Protein AF-A0A915SIM4-F1 (afdb_monomer_lite)

Sequence (249 aa):
MILEKITSKLLKDITVRNYNKNSNYIGQDVIVKYLLNIKKLYKDSGELIYKNYLNVYYNKEASELLDIDKDYIINKLNNEKIILIDNSLYNLLSNKGKESLKRQIIFSLKNIREYLFDTNLILLGNINYSFLGKNKVNIYNNREDFNFYKYKGVILDPYGDEVLKDDDIKKYDLFIFGGIVDIDLKWQYATHYLFKDIDFPHKRIEINNSIKNVPDRINILIKIILDSYYLNIPLEKAVVNNMPKKFRY

Radius of gyration: 19.26 Å; chains: 1; bounding box: 45×43×56 Å

pLDDT: mean 92.52, std 8.98, range [48.25, 98.62]

Structure (mmCIF, N/CA/C/O backbone):
data_AF-A0A915SIM4-F1
#
_entry.id   AF-A0A915SIM4-F1
#
loop_
_atom_site.group_PDB
_atom_site.id
_atom_site.type_symbol
_atom_site.label_atom_id
_atom_site.label_alt_id
_atom_site.label_comp_id
_atom_site.label_asym_id
_atom_site.label_entity_id
_atom_site.label_seq_id
_atom_site.pdbx_PDB_ins_code
_atom_site.Cartn_x
_atom_site.Cartn_y
_atom_site.Cartn_z
_atom_site.occupancy
_atom_site.B_iso_or_equiv
_atom_site.auth_seq_id
_atom_site.auth_comp_id
_atom_site.auth_asym_id
_atom_site.auth_atom_id
_atom_site.pdbx_PDB_model_num
ATOM 1 N N . MET A 1 1 ? -9.710 7.456 5.296 1.00 90.25 1 MET A N 1
ATOM 2 C CA . MET A 1 1 ? -8.942 6.487 4.484 1.00 90.25 1 MET A CA 1
ATOM 3 C C . MET A 1 1 ? -9.751 5.221 4.243 1.00 90.25 1 MET A C 1
ATOM 5 O O . MET A 1 1 ? -10.878 5.144 4.734 1.00 90.25 1 MET A O 1
ATOM 9 N N . ILE A 1 2 ? -9.256 4.274 3.434 1.00 95.00 2 ILE A N 1
ATOM 10 C CA . ILE A 1 2 ? -10.098 3.178 2.928 1.00 95.00 2 ILE A CA 1
ATOM 11 C C . ILE A 1 2 ? -10.543 2.221 4.031 1.00 95.00 2 ILE A C 1
ATOM 13 O O . ILE A 1 2 ? -11.713 1.844 4.058 1.00 95.00 2 ILE A O 1
ATOM 17 N N . LEU A 1 3 ? -9.660 1.885 4.982 1.00 96.56 3 LEU A N 1
ATOM 18 C CA . LEU A 1 3 ? -10.001 0.940 6.044 1.00 96.56 3 LEU A CA 1
ATOM 19 C C . LEU A 1 3 ? -11.058 1.537 6.954 1.00 96.56 3 LEU A C 1
ATOM 21 O O . LEU A 1 3 ? -11.992 0.842 7.335 1.00 96.56 3 LEU A O 1
ATOM 25 N N . GLU A 1 4 ? -10.961 2.833 7.248 1.00 95.31 4 GLU A N 1
ATOM 26 C CA . GLU A 1 4 ? -11.987 3.552 8.002 1.00 95.31 4 GLU A CA 1
ATOM 27 C C . GLU A 1 4 ? -13.327 3.518 7.275 1.00 95.31 4 GLU A C 1
ATOM 29 O O . GLU A 1 4 ? -14.343 3.192 7.877 1.00 95.31 4 GLU A O 1
ATOM 34 N N . LYS A 1 5 ? -13.336 3.800 5.966 1.00 95.81 5 LYS A N 1
ATOM 35 C CA . LYS A 1 5 ? -14.557 3.778 5.154 1.00 95.81 5 LYS A CA 1
ATOM 36 C C . LYS A 1 5 ? -15.186 2.383 5.135 1.00 95.81 5 LYS A C 1
ATOM 38 O O . LYS A 1 5 ? -16.396 2.268 5.313 1.00 95.81 5 LYS A O 1
ATOM 43 N N . ILE A 1 6 ? -14.388 1.331 4.953 1.00 96.75 6 ILE A N 1
ATOM 44 C CA . ILE A 1 6 ? -14.850 -0.066 4.961 1.00 96.75 6 ILE A CA 1
ATOM 45 C C . ILE A 1 6 ? -15.389 -0.448 6.343 1.00 96.75 6 ILE A C 1
ATOM 47 O O . ILE A 1 6 ? -16.514 -0.934 6.445 1.00 96.75 6 ILE A O 1
ATOM 51 N N . THR A 1 7 ? -14.621 -0.175 7.399 1.00 96.75 7 THR A N 1
ATOM 52 C CA . THR A 1 7 ? -14.972 -0.511 8.789 1.00 96.75 7 THR A CA 1
ATOM 53 C C . THR A 1 7 ? -16.194 0.272 9.261 1.00 96.75 7 THR A C 1
ATOM 55 O O . THR A 1 7 ? -17.029 -0.277 9.973 1.00 96.75 7 THR A O 1
ATOM 58 N N . SER A 1 8 ? -16.381 1.504 8.770 1.00 96.06 8 SER A N 1
ATOM 59 C CA . SER A 1 8 ? -17.534 2.352 9.100 1.00 96.06 8 SER A CA 1
ATOM 60 C C . SER A 1 8 ? -18.896 1.782 8.679 1.00 96.06 8 SER A C 1
ATOM 62 O O . SER A 1 8 ? -19.936 2.328 9.054 1.00 96.06 8 SER A O 1
ATOM 64 N N . LYS A 1 9 ? -18.891 0.727 7.847 1.00 96.31 9 LYS A N 1
ATOM 65 C CA . LYS A 1 9 ? -20.082 -0.034 7.444 1.00 96.31 9 LYS A CA 1
ATOM 66 C C . LYS A 1 9 ? -20.497 -1.080 8.477 1.00 96.31 9 LYS A C 1
ATOM 68 O O . LYS A 1 9 ? -21.639 -1.514 8.445 1.00 96.31 9 LYS A O 1
ATOM 73 N N . LEU A 1 10 ? -19.575 -1.497 9.343 1.00 95.88 10 LEU A N 1
ATOM 74 C CA . LEU A 1 10 ? -19.834 -2.453 10.418 1.00 95.88 10 LEU A CA 1
ATOM 75 C C . LEU A 1 10 ? -20.177 -1.736 11.729 1.00 95.88 10 LEU A C 1
ATOM 77 O O . LEU A 1 10 ? -21.000 -2.217 12.498 1.00 95.88 10 LEU A O 1
ATOM 81 N N . LEU A 1 11 ? -19.549 -0.586 11.985 1.00 95.38 11 LEU A N 1
ATOM 82 C CA . LEU A 1 11 ? -19.739 0.212 13.198 1.00 95.38 11 LEU A CA 1
ATOM 83 C C . LEU A 1 11 ? -19.282 1.657 12.987 1.00 95.38 11 LEU A C 1
ATOM 85 O O . LEU A 1 11 ? -18.538 1.938 12.054 1.00 95.38 11 LEU A O 1
ATOM 89 N N . LYS A 1 12 ? -19.688 2.577 13.865 1.00 95.62 12 LYS A N 1
ATOM 90 C CA . LYS A 1 12 ? -19.288 3.993 13.788 1.00 95.62 12 LYS A CA 1
ATOM 91 C C . LYS A 1 12 ? -18.234 4.411 14.801 1.00 95.62 12 LYS A C 1
ATOM 93 O O . LYS A 1 12 ? -17.440 5.293 14.486 1.00 95.62 12 LYS A O 1
ATOM 98 N N . ASP A 1 13 ? -18.185 3.738 15.942 1.00 97.06 13 ASP A N 1
ATOM 99 C CA . ASP A 1 13 ? -17.398 4.166 17.091 1.00 97.06 13 ASP A CA 1
ATOM 100 C C . ASP A 1 13 ? -16.465 3.043 17.541 1.00 97.06 13 ASP A C 1
ATOM 102 O O . ASP A 1 13 ? -16.880 1.890 17.664 1.00 97.06 13 ASP A O 1
ATOM 106 N N . ILE A 1 14 ? -15.198 3.385 17.776 1.00 97.75 14 ILE A N 1
ATOM 107 C CA . ILE A 1 14 ? -14.215 2.489 18.389 1.00 97.75 14 ILE A CA 1
ATOM 108 C C . ILE A 1 14 ? -13.489 3.191 19.518 1.00 97.75 14 ILE A C 1
ATOM 110 O O . ILE A 1 14 ? -13.186 4.380 19.427 1.00 97.75 14 ILE A O 1
ATOM 114 N N . THR A 1 15 ? -13.091 2.422 20.521 1.00 98.38 15 THR A N 1
ATOM 115 C CA . THR A 1 15 ? -12.269 2.912 21.624 1.00 98.38 15 THR A CA 1
ATOM 116 C C . THR A 1 15 ? -10.923 2.208 21.646 1.00 98.38 15 THR A C 1
ATOM 118 O O . THR A 1 15 ? -10.810 1.014 21.355 1.00 98.38 15 THR A O 1
ATOM 121 N N . VAL A 1 16 ? -9.868 2.957 21.967 1.00 98.19 16 VAL A N 1
ATOM 122 C CA . VAL A 1 16 ? -8.495 2.459 22.088 1.00 98.19 16 VAL A CA 1
ATOM 123 C C . VAL A 1 16 ? -7.850 2.902 23.396 1.00 98.19 16 VAL A C 1
ATOM 125 O O . VAL A 1 16 ? -8.029 4.026 23.857 1.00 98.19 16 VAL A O 1
ATOM 128 N N . ARG A 1 17 ? -6.996 2.037 23.954 1.00 97.88 17 ARG A N 1
ATOM 129 C CA . ARG A 1 17 ? -6.191 2.349 25.151 1.00 97.88 17 ARG A CA 1
ATOM 130 C C . ARG A 1 17 ? -4.919 3.139 24.866 1.00 97.88 17 ARG A C 1
ATOM 132 O O . ARG A 1 17 ? -4.268 3.619 25.785 1.00 97.88 17 ARG A O 1
ATOM 139 N N . ASN A 1 18 ? -4.496 3.201 23.605 1.00 96.31 18 ASN A N 1
ATOM 140 C CA . ASN A 1 18 ? -3.350 3.987 23.159 1.00 96.31 18 ASN A CA 1
ATOM 141 C C . ASN A 1 18 ? -3.434 4.238 21.647 1.00 96.31 18 ASN A C 1
ATOM 143 O O . ASN A 1 18 ? -4.012 3.452 20.892 1.00 96.31 18 ASN A O 1
ATOM 147 N N . TYR A 1 19 ? -2.800 5.306 21.176 1.00 95.38 19 TYR A N 1
ATOM 148 C CA . TYR A 1 19 ? -2.780 5.694 19.766 1.00 95.38 19 TYR A CA 1
ATOM 149 C C . TYR A 1 19 ? -1.507 6.480 19.447 1.00 95.38 19 TYR A C 1
ATOM 151 O O . TYR A 1 19 ? -0.808 6.947 20.345 1.00 95.38 19 TYR A O 1
ATOM 159 N N . ASN A 1 20 ? -1.170 6.576 18.162 1.00 93.25 20 ASN A N 1
ATOM 160 C CA . ASN A 1 20 ? -0.066 7.417 17.721 1.00 93.25 20 ASN A CA 1
ATOM 161 C C . ASN A 1 20 ? -0.586 8.840 17.486 1.00 93.25 20 ASN A C 1
ATOM 163 O O . ASN A 1 20 ? -1.241 9.082 16.475 1.00 93.25 20 ASN A O 1
ATOM 167 N N . LYS A 1 21 ? -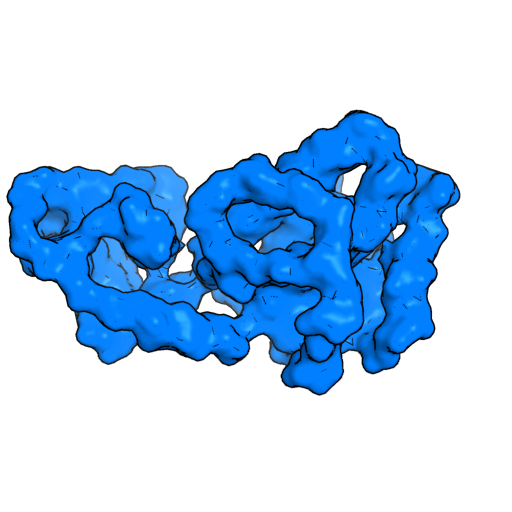0.262 9.769 18.393 1.00 90.25 21 LYS A N 1
ATOM 168 C CA . LYS A 1 21 ? -0.657 11.187 18.292 1.00 90.25 21 LYS A CA 1
ATOM 169 C C . LYS A 1 21 ? -0.122 11.880 17.035 1.00 90.25 21 LYS A C 1
ATOM 171 O O . LYS A 1 21 ? -0.722 12.838 16.573 1.00 90.25 21 LYS A O 1
ATOM 176 N N . ASN A 1 22 ? 0.971 11.370 16.468 1.00 89.25 22 ASN A N 1
ATOM 177 C CA . ASN A 1 22 ? 1.606 11.931 15.276 1.00 89.25 22 ASN A CA 1
ATOM 178 C C . ASN A 1 22 ? 1.066 11.323 13.969 1.00 89.25 22 ASN A C 1
ATOM 180 O O . ASN A 1 22 ? 1.606 11.598 12.900 1.00 89.25 22 ASN A O 1
ATOM 184 N N . SER A 1 23 ? 0.072 10.429 14.032 1.00 88.44 23 SER A N 1
ATOM 185 C CA . SER A 1 23 ? -0.533 9.864 12.826 1.00 88.44 23 SER A CA 1
ATOM 186 C C . SER A 1 23 ? -1.502 10.866 12.209 1.00 88.44 23 SER A C 1
ATOM 188 O O . SER A 1 23 ? -2.466 11.266 12.855 1.00 88.44 23 SER A O 1
ATOM 190 N N . ASN A 1 24 ? -1.308 11.193 10.931 1.00 84.00 24 ASN A N 1
ATOM 191 C CA . ASN A 1 24 ? -2.264 12.003 10.169 1.00 84.00 24 ASN A CA 1
ATOM 192 C C . ASN A 1 24 ? -3.603 11.272 9.945 1.00 84.00 24 ASN A C 1
ATOM 194 O O . ASN A 1 24 ? -4.628 11.904 9.699 1.00 84.00 24 ASN A O 1
ATOM 198 N N . TYR A 1 25 ? -3.605 9.937 10.045 1.00 91.38 25 TYR A N 1
ATOM 199 C CA . TYR A 1 25 ? -4.761 9.078 9.788 1.00 91.38 25 TYR A CA 1
ATOM 200 C C . TYR A 1 25 ? -4.950 8.109 10.962 1.00 91.38 25 TYR A C 1
ATOM 202 O O . 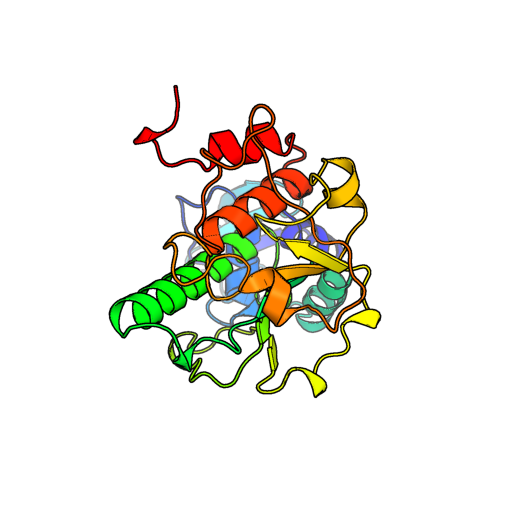TYR A 1 25 ? -4.627 6.923 10.877 1.00 91.38 25 TYR A O 1
ATOM 210 N N . ILE A 1 26 ? -5.415 8.627 12.105 1.00 95.88 26 ILE A N 1
ATOM 211 C CA . ILE A 1 26 ? -5.550 7.849 13.351 1.00 95.88 26 ILE A CA 1
ATOM 212 C C . ILE A 1 26 ? -6.483 6.647 13.157 1.00 95.88 26 ILE A C 1
ATOM 214 O O . ILE A 1 26 ? -6.102 5.537 13.524 1.00 95.88 26 ILE A O 1
ATOM 218 N N . GLY A 1 27 ? -7.660 6.835 12.545 1.00 96.31 27 GLY A N 1
ATOM 219 C CA . GLY A 1 27 ? -8.603 5.739 12.289 1.00 96.31 27 GLY A CA 1
ATOM 220 C C . GLY A 1 27 ? -7.987 4.611 11.454 1.00 96.31 27 GLY A C 1
ATOM 221 O O . GLY A 1 27 ? -8.066 3.443 11.833 1.00 96.31 27 GLY A O 1
ATOM 222 N N . GLN A 1 28 ? -7.292 4.963 10.367 1.00 96.88 28 GLN A N 1
ATOM 223 C CA . GLN A 1 28 ? -6.555 4.017 9.524 1.00 96.88 28 GLN A CA 1
ATOM 224 C C . GLN A 1 28 ? -5.495 3.244 10.325 1.00 96.88 28 GLN A C 1
ATOM 226 O O . GLN A 1 28 ? -5.496 2.015 10.319 1.00 96.88 28 GLN A O 1
ATOM 231 N N . ASP A 1 29 ? -4.611 3.949 11.042 1.00 96.94 29 ASP A N 1
ATOM 232 C CA . ASP A 1 29 ? -3.522 3.351 11.834 1.00 96.94 29 ASP A CA 1
ATOM 233 C C . ASP A 1 29 ? -4.048 2.372 12.891 1.00 96.94 29 ASP A C 1
ATOM 235 O O . ASP A 1 29 ? -3.484 1.293 13.097 1.00 96.94 29 ASP A O 1
ATOM 239 N N . VAL A 1 30 ? -5.148 2.732 13.552 1.00 96.94 30 VAL A N 1
ATOM 240 C CA . VAL A 1 30 ? -5.792 1.887 14.557 1.00 96.94 30 VAL A CA 1
ATOM 241 C C . VAL A 1 30 ? -6.324 0.597 13.931 1.00 96.94 30 VAL A C 1
ATOM 243 O O . VAL A 1 30 ? -6.039 -0.480 14.460 1.00 96.94 30 VAL A O 1
ATOM 246 N N . ILE A 1 31 ? -7.019 0.678 12.791 1.00 97.56 31 ILE A N 1
ATOM 247 C CA . ILE A 1 31 ? -7.555 -0.510 12.108 1.00 97.56 31 ILE A CA 1
ATOM 248 C C . ILE A 1 31 ? -6.421 -1.399 11.587 1.00 97.56 31 ILE A C 1
ATOM 250 O O . ILE A 1 31 ? -6.460 -2.608 11.806 1.00 97.56 31 ILE A O 1
ATOM 254 N N . VAL A 1 32 ? -5.364 -0.832 10.990 1.00 97.25 32 VAL A N 1
ATOM 255 C CA . VAL A 1 32 ? -4.172 -1.601 10.572 1.00 97.25 32 VAL A CA 1
ATOM 256 C C . VAL A 1 32 ? -3.610 -2.400 11.749 1.00 97.25 32 VAL A C 1
ATOM 258 O O . VAL A 1 32 ? -3.377 -3.604 11.640 1.00 97.25 32 VAL A O 1
ATOM 261 N N . LYS A 1 33 ? -3.420 -1.759 12.907 1.00 96.62 33 LYS A N 1
ATOM 262 C CA . LYS A 1 33 ? -2.866 -2.424 14.097 1.00 96.62 33 LYS A CA 1
ATOM 263 C C . LYS A 1 33 ? -3.801 -3.481 14.676 1.00 96.62 33 LYS A C 1
ATOM 265 O O . LYS A 1 33 ? -3.310 -4.479 15.203 1.00 96.62 33 LYS A O 1
ATOM 270 N N . TYR A 1 34 ? -5.113 -3.295 14.565 1.00 97.25 34 TYR A N 1
ATOM 271 C CA . TYR A 1 34 ? -6.093 -4.315 14.933 1.00 97.25 34 TYR A CA 1
ATOM 272 C C . TYR A 1 34 ? -6.037 -5.535 14.000 1.00 97.25 34 TYR A C 1
ATOM 274 O O . TYR A 1 34 ? -5.966 -6.673 14.472 1.00 97.25 34 TYR A O 1
ATOM 282 N N . LEU A 1 35 ? -5.969 -5.321 12.681 1.00 97.06 35 LEU A N 1
ATOM 283 C CA . LEU A 1 35 ? -5.859 -6.395 11.683 1.00 97.06 35 LEU A CA 1
ATOM 284 C C . LEU A 1 35 ? -4.553 -7.199 11.816 1.00 97.06 35 LEU A C 1
ATOM 286 O O . LEU A 1 35 ? -4.531 -8.398 11.522 1.00 97.06 35 LEU A O 1
ATOM 290 N N . LEU A 1 36 ? -3.481 -6.561 12.298 1.00 95.94 36 LEU A N 1
ATOM 291 C CA . LEU A 1 36 ? -2.190 -7.191 12.612 1.00 95.94 36 LEU A CA 1
ATOM 292 C C . LEU A 1 36 ? -2.134 -7.849 13.998 1.00 95.94 36 LEU A C 1
ATOM 294 O O . LEU A 1 36 ? -1.089 -8.375 14.371 1.00 95.94 36 LEU A O 1
ATOM 298 N N . ASN A 1 37 ? -3.219 -7.812 14.779 1.00 95.31 37 ASN A N 1
ATOM 299 C CA . ASN A 1 37 ? -3.251 -8.284 16.170 1.00 95.31 37 ASN A CA 1
ATOM 300 C C . ASN A 1 37 ? -2.240 -7.576 17.095 1.00 95.31 37 ASN A C 1
ATOM 302 O O . ASN A 1 37 ? -1.865 -8.106 18.137 1.00 95.31 37 ASN A O 1
ATOM 306 N N . ILE A 1 38 ? -1.798 -6.372 16.727 1.00 94.94 38 ILE A N 1
ATOM 307 C CA . ILE A 1 38 ? -0.912 -5.530 17.544 1.00 94.94 38 ILE A CA 1
ATOM 308 C C . ILE A 1 38 ? -1.732 -4.772 18.593 1.00 94.94 38 ILE A C 1
ATOM 310 O O . ILE A 1 38 ? -1.236 -4.460 19.675 1.00 94.94 38 ILE A O 1
ATOM 314 N N . LYS A 1 39 ? -2.993 -4.459 18.278 1.00 94.56 39 LYS A N 1
ATOM 315 C CA . LYS A 1 39 ? -3.917 -3.751 19.167 1.00 94.56 39 LYS A CA 1
ATOM 316 C C . LYS A 1 39 ? -5.270 -4.441 19.239 1.00 94.56 39 LYS A C 1
ATOM 318 O O . LYS A 1 39 ? -5.718 -5.053 18.276 1.00 94.56 39 LYS A O 1
ATOM 323 N N . LYS A 1 40 ? -5.922 -4.287 20.389 1.00 97.38 40 LYS A N 1
ATOM 324 C CA . LYS A 1 40 ? -7.339 -4.601 20.586 1.00 97.38 40 LYS A CA 1
ATOM 325 C C . LYS A 1 40 ? -8.166 -3.322 20.461 1.00 97.38 40 LYS A C 1
ATOM 327 O O . LYS A 1 40 ? -7.635 -2.232 20.693 1.00 97.38 40 LYS A O 1
ATOM 332 N N . LEU A 1 41 ? -9.434 -3.483 20.110 1.00 97.88 41 LEU A N 1
ATOM 333 C CA . LEU A 1 41 ? -10.429 -2.418 20.070 1.00 97.88 41 LEU A CA 1
ATOM 334 C C . LEU A 1 41 ? -11.451 -2.648 21.179 1.00 97.88 41 LEU A C 1
ATOM 336 O O . LEU A 1 41 ? -11.592 -3.773 21.664 1.00 97.88 41 LEU A O 1
ATOM 340 N N . TYR A 1 42 ? -12.133 -1.581 21.571 1.00 98.25 42 TYR A N 1
ATOM 341 C CA . TYR A 1 42 ? -13.055 -1.579 22.700 1.00 98.25 42 TYR A CA 1
ATOM 342 C C . TYR A 1 42 ? -14.339 -0.813 22.368 1.00 98.25 42 TYR A C 1
ATOM 344 O O . TYR A 1 42 ? -14.336 0.005 21.443 1.00 98.25 42 TYR A O 1
ATOM 352 N N . LYS A 1 43 ? -15.417 -1.081 23.114 1.00 96.19 43 LYS A N 1
ATOM 353 C CA . LYS A 1 43 ? -16.717 -0.386 22.993 1.00 96.19 43 LYS A CA 1
ATOM 354 C C . LYS A 1 43 ? -16.951 0.675 24.071 1.00 96.19 43 LYS A C 1
ATOM 356 O O . LYS A 1 43 ? -17.903 1.440 23.959 1.00 96.19 43 LYS A O 1
ATOM 361 N N . ASP A 1 44 ? -16.101 0.719 25.096 1.00 96.50 44 ASP A N 1
ATOM 362 C CA . ASP A 1 44 ? -16.237 1.632 26.231 1.00 96.50 44 ASP A CA 1
ATOM 363 C C . ASP A 1 44 ? -16.291 3.097 25.778 1.00 96.50 44 ASP A C 1
ATOM 365 O O . ASP A 1 44 ? -15.661 3.477 24.793 1.00 96.50 44 ASP A O 1
ATOM 369 N N . SER A 1 45 ? -16.973 3.959 26.528 1.00 95.44 45 SER A N 1
ATOM 370 C CA . SER A 1 45 ? -16.916 5.403 26.287 1.00 95.44 45 SER A CA 1
ATOM 371 C C . SER A 1 45 ? -15.512 5.969 26.554 1.00 95.44 45 SER A C 1
ATOM 373 O O . SER A 1 45 ? -14.680 5.360 27.234 1.00 95.44 45 SER A O 1
ATOM 375 N N . GLY A 1 46 ? -15.224 7.151 26.008 1.00 96.81 46 GLY A N 1
ATOM 376 C CA . GLY A 1 46 ? -13.930 7.804 26.183 1.00 96.81 46 GLY A CA 1
ATOM 377 C C . GLY A 1 46 ? -13.887 9.220 25.624 1.00 96.81 46 GLY A C 1
ATOM 378 O O . GLY A 1 46 ? -14.898 9.776 25.200 1.00 96.81 46 GLY A O 1
ATOM 379 N N . GLU A 1 47 ? -12.690 9.799 25.607 1.00 97.88 47 GLU A N 1
ATOM 380 C CA . GLU A 1 47 ? -12.418 11.095 24.984 1.00 97.88 47 GLU A CA 1
ATOM 381 C C . GLU A 1 47 ? -12.368 10.937 23.461 1.00 97.88 47 GLU A C 1
ATOM 383 O O . GLU A 1 47 ? -11.607 10.115 22.953 1.00 97.88 47 GLU A O 1
ATOM 388 N N . LEU A 1 48 ? -13.150 11.714 22.709 1.00 97.75 48 LEU A N 1
ATOM 389 C CA . LEU A 1 48 ? -13.086 11.695 21.247 1.00 97.75 48 LEU A CA 1
ATOM 390 C C . LEU A 1 48 ? -11.757 12.304 20.769 1.00 97.75 48 LEU A C 1
ATOM 392 O O . LEU A 1 48 ? -11.545 13.505 20.904 1.00 97.75 48 LEU A O 1
ATOM 396 N N . ILE A 1 49 ? -10.891 11.491 20.160 1.00 96.94 49 ILE A N 1
ATOM 397 C CA . ILE A 1 49 ? -9.560 11.919 19.684 1.00 96.94 49 ILE A CA 1
ATOM 398 C C . ILE A 1 49 ? -9.473 12.054 18.163 1.00 96.94 49 ILE A C 1
ATOM 400 O O . ILE A 1 49 ? -8.524 12.635 17.641 1.00 96.94 49 ILE A O 1
ATOM 404 N N . TYR A 1 50 ? -10.427 11.479 17.433 1.00 96.56 50 TYR A N 1
ATOM 405 C CA . TYR A 1 50 ? -10.452 11.520 15.977 1.00 96.56 50 TYR A CA 1
ATOM 406 C C . TYR A 1 50 ? -11.874 11.307 15.460 1.00 96.56 50 TYR A C 1
ATOM 408 O O . TYR A 1 50 ? -12.577 10.413 15.930 1.00 96.56 50 TYR A O 1
ATOM 416 N N . LYS A 1 51 ? -12.280 12.105 14.470 1.00 95.19 51 LYS A N 1
ATOM 417 C CA . LYS A 1 51 ? -13.613 12.057 13.862 1.00 95.19 51 LYS A CA 1
ATOM 418 C C . LYS A 1 51 ? -13.507 12.120 12.342 1.00 95.19 51 LYS A C 1
ATOM 420 O O . LYS A 1 51 ? -13.031 13.114 11.799 1.00 95.19 51 LYS A O 1
ATOM 425 N N . ASN A 1 52 ? -13.957 11.065 11.666 1.00 94.75 52 ASN A N 1
ATOM 426 C CA . ASN A 1 52 ? -14.051 10.986 10.205 1.00 94.75 52 ASN A CA 1
ATOM 427 C C . ASN A 1 52 ? -15.173 10.000 9.809 1.00 94.75 52 ASN A C 1
ATOM 429 O O . ASN A 1 52 ? -16.260 10.062 10.378 1.00 94.75 52 ASN A O 1
ATOM 433 N N . TYR A 1 53 ? -14.925 9.054 8.891 1.00 95.50 53 TYR A N 1
ATOM 434 C CA . TYR A 1 53 ? -15.827 7.920 8.625 1.00 95.50 53 TYR A CA 1
ATOM 435 C C . TYR A 1 53 ? -16.113 7.084 9.881 1.00 95.50 53 TYR A C 1
ATOM 437 O O . TYR A 1 53 ? -17.188 6.491 9.993 1.00 95.50 53 TYR A O 1
ATOM 445 N N . LEU A 1 54 ? -15.139 7.050 10.791 1.00 95.50 54 LEU A N 1
ATOM 446 C CA . LEU A 1 54 ? -15.164 6.374 12.077 1.00 95.50 54 LEU A CA 1
ATOM 447 C C . LEU A 1 54 ? -14.786 7.384 13.169 1.00 95.50 54 LEU A C 1
ATOM 449 O O . LEU A 1 54 ? -13.877 8.199 12.970 1.00 95.50 54 LEU A O 1
ATOM 453 N N . ASN A 1 55 ? -15.447 7.310 14.318 1.00 96.81 55 ASN A N 1
ATOM 454 C CA . ASN A 1 55 ? -15.036 8.023 15.518 1.00 96.81 55 ASN A CA 1
ATOM 455 C C . ASN A 1 55 ? -14.090 7.128 16.320 1.00 96.81 55 ASN A C 1
ATOM 457 O O . ASN A 1 55 ? -14.381 5.955 16.561 1.00 96.81 55 ASN A O 1
ATOM 461 N N . VAL A 1 56 ? -12.953 7.682 16.731 1.00 97.81 56 VAL A N 1
ATOM 462 C CA . VAL A 1 56 ? -12.002 6.996 17.607 1.00 97.81 56 VAL A CA 1
ATOM 463 C C . VAL A 1 56 ? -11.979 7.713 18.941 1.00 97.81 56 VAL A C 1
ATOM 465 O O . VAL A 1 56 ? -11.682 8.908 19.013 1.00 97.81 56 VAL A O 1
ATOM 468 N N . TYR A 1 57 ? -12.249 6.954 19.990 1.00 98.31 57 TYR A N 1
ATOM 469 C CA . TYR A 1 57 ? -12.212 7.394 21.369 1.00 98.31 57 TYR A CA 1
ATOM 470 C C . TYR A 1 57 ? -10.977 6.839 22.074 1.00 98.31 57 TYR A C 1
ATOM 472 O O . TYR A 1 57 ? -10.485 5.748 21.773 1.00 98.31 57 TYR A O 1
ATOM 480 N N . TYR A 1 58 ? -10.470 7.595 23.035 1.00 98.25 58 TYR A N 1
ATOM 481 C CA . TYR A 1 58 ? -9.393 7.192 23.917 1.00 98.25 58 TYR A CA 1
ATOM 482 C C . TYR A 1 58 ? -9.934 6.955 25.322 1.00 98.25 58 TYR A C 1
ATOM 484 O O . TYR A 1 58 ? -10.533 7.836 25.935 1.00 98.25 58 TYR A O 1
ATOM 492 N N . ASN A 1 59 ? -9.679 5.759 25.840 1.00 98.19 59 ASN A N 1
ATOM 493 C CA . ASN A 1 59 ? -9.891 5.428 27.239 1.00 98.19 59 ASN A CA 1
ATOM 494 C C . ASN A 1 59 ? -8.855 4.372 27.636 1.00 98.19 59 ASN A C 1
ATOM 496 O O . ASN A 1 59 ? -8.852 3.252 27.123 1.00 98.19 59 ASN A O 1
ATOM 500 N N . LYS A 1 60 ? -7.940 4.753 28.531 1.00 97.50 60 LYS A N 1
ATOM 501 C CA . LYS A 1 60 ? -6.833 3.898 28.982 1.00 97.50 60 LYS A CA 1
ATOM 502 C C . LYS A 1 60 ? -7.323 2.658 29.741 1.00 97.50 60 LYS A C 1
ATOM 504 O O . LYS A 1 60 ? -6.681 1.612 29.656 1.00 97.50 60 LYS A O 1
ATOM 509 N N . GLU A 1 61 ? -8.477 2.772 30.394 1.00 97.94 61 GLU A N 1
ATOM 510 C CA . GLU A 1 61 ? -9.091 1.741 31.235 1.00 97.94 61 GLU A CA 1
ATOM 511 C C . GLU A 1 61 ? -10.162 0.920 30.494 1.00 97.94 61 GLU A C 1
ATOM 513 O O . GLU A 1 61 ? -10.718 -0.012 31.067 1.00 97.94 61 GLU A O 1
ATOM 518 N N . ALA A 1 62 ? -10.428 1.219 29.212 1.00 97.75 62 ALA A N 1
ATOM 519 C CA . ALA A 1 62 ? -11.443 0.539 28.401 1.00 97.75 62 ALA A CA 1
ATOM 520 C C . ALA A 1 62 ? -11.283 -0.980 28.459 1.00 97.75 62 ALA A C 1
ATOM 522 O O . ALA A 1 62 ? -10.197 -1.475 28.177 1.00 97.75 62 ALA A O 1
ATOM 523 N N . SER A 1 63 ? -12.309 -1.743 28.812 1.00 97.12 63 SER A N 1
ATOM 524 C CA . SER A 1 63 ? -12.187 -3.181 29.089 1.00 97.12 63 SER A CA 1
ATOM 525 C C . SER A 1 63 ? -13.098 -4.056 28.236 1.00 97.12 63 SER A C 1
ATOM 527 O O . SER A 1 63 ? -12.773 -5.226 28.018 1.00 97.12 63 SER A O 1
ATOM 529 N N . GLU A 1 64 ? -14.171 -3.494 27.684 1.00 97.50 64 GLU A N 1
ATOM 530 C CA . GLU A 1 64 ? -15.143 -4.220 26.881 1.00 97.50 64 GLU A CA 1
ATOM 531 C C . GLU A 1 64 ? -14.617 -4.405 25.456 1.00 97.50 64 GLU A C 1
ATOM 533 O O . GLU A 1 64 ? -14.622 -3.484 24.636 1.00 97.50 64 GLU A O 1
ATOM 538 N N . LEU A 1 65 ? -14.130 -5.611 25.158 1.00 97.44 65 LEU A N 1
ATOM 539 C CA . LEU A 1 65 ? -13.545 -5.917 23.858 1.00 97.44 65 LEU A CA 1
ATOM 540 C C . LEU A 1 65 ? -14.567 -5.785 22.728 1.00 97.44 65 LEU A C 1
ATOM 542 O O . LEU A 1 65 ? -15.655 -6.359 22.752 1.00 97.44 65 LEU A O 1
ATOM 546 N N . LEU A 1 66 ? -14.149 -5.077 21.687 1.00 96.19 66 LEU A N 1
ATOM 547 C CA . LEU A 1 66 ? -14.821 -5.048 20.406 1.00 96.19 66 LEU A CA 1
ATOM 548 C C . LEU A 1 66 ? -14.128 -6.036 19.470 1.00 96.19 66 LEU A C 1
ATOM 550 O O . LEU A 1 66 ? -12.949 -5.863 19.143 1.00 96.19 66 LEU A O 1
ATOM 554 N N . ASP A 1 67 ? -14.880 -7.033 19.014 1.00 93.69 67 ASP A N 1
ATOM 555 C CA . ASP A 1 67 ? -14.460 -7.896 17.920 1.00 93.69 67 ASP A CA 1
ATOM 556 C C . ASP A 1 67 ? -15.219 -7.534 16.644 1.00 93.69 67 ASP A C 1
ATOM 558 O O . ASP A 1 67 ? -16.436 -7.342 16.655 1.00 93.69 67 ASP A O 1
ATOM 562 N N . ILE A 1 68 ? -14.471 -7.368 15.562 1.00 94.69 68 ILE A N 1
ATOM 563 C CA . ILE A 1 68 ? -14.950 -6.944 14.253 1.00 94.69 68 ILE A CA 1
ATOM 564 C C . ILE A 1 68 ? -14.524 -8.025 13.273 1.00 94.69 68 ILE A C 1
ATOM 566 O O . ILE A 1 68 ? -13.383 -8.484 13.318 1.00 94.69 68 ILE A O 1
ATOM 570 N N . ASP A 1 69 ? -15.410 -8.387 12.351 1.00 94.94 69 ASP A N 1
ATOM 571 C CA . ASP A 1 69 ? -15.090 -9.332 11.288 1.00 94.94 69 ASP A CA 1
ATOM 572 C C . ASP A 1 69 ? -13.920 -8.811 10.426 1.00 94.94 69 ASP A C 1
ATOM 574 O O . ASP A 1 69 ? -14.061 -7.917 9.582 1.00 94.94 69 ASP A O 1
ATOM 578 N N . LYS A 1 70 ? -12.728 -9.363 10.679 1.00 95.69 70 LYS A N 1
ATOM 579 C CA . LYS A 1 70 ? -11.495 -9.010 9.968 1.00 95.69 70 LYS A CA 1
ATOM 580 C C . LYS A 1 70 ? -11.535 -9.487 8.527 1.00 95.69 70 LYS A C 1
ATOM 582 O O . LYS A 1 70 ? -11.001 -8.794 7.660 1.00 95.69 70 LYS A O 1
ATOM 587 N N . ASP A 1 71 ? -12.172 -10.624 8.274 1.00 95.12 71 ASP A N 1
ATOM 588 C CA . ASP A 1 71 ? -12.259 -11.210 6.944 1.00 95.12 71 ASP A CA 1
ATOM 589 C C . ASP A 1 71 ? -13.180 -10.372 6.068 1.00 95.12 71 ASP A C 1
ATOM 591 O O . ASP A 1 71 ? -12.843 -10.104 4.917 1.00 95.12 71 ASP A O 1
ATOM 595 N N . TYR A 1 72 ? -14.272 -9.831 6.616 1.00 95.44 72 TYR A N 1
ATOM 596 C CA . TYR A 1 72 ? -15.074 -8.828 5.916 1.00 95.44 72 TYR A CA 1
ATOM 597 C C . TYR A 1 72 ? -14.225 -7.626 5.477 1.00 95.44 72 TYR A C 1
ATOM 599 O O . TYR A 1 72 ? -14.288 -7.221 4.313 1.00 95.44 72 TYR A O 1
ATOM 607 N N . ILE A 1 73 ? -13.416 -7.055 6.380 1.00 96.31 73 ILE A N 1
ATOM 608 C CA . ILE A 1 73 ? -12.586 -5.880 6.064 1.00 96.31 73 ILE A CA 1
ATOM 609 C C . ILE A 1 73 ? -11.558 -6.224 4.980 1.00 96.31 73 ILE A C 1
ATOM 611 O O . ILE A 1 73 ? -11.453 -5.496 3.991 1.00 96.31 73 ILE A O 1
ATOM 615 N N . ILE A 1 74 ? -10.833 -7.336 5.137 1.00 95.50 74 ILE A N 1
ATOM 616 C CA . ILE A 1 74 ? -9.803 -7.784 4.189 1.00 95.50 74 ILE A CA 1
ATOM 617 C C . ILE A 1 74 ? -10.425 -8.103 2.824 1.00 95.50 74 ILE A C 1
ATOM 619 O O . ILE A 1 74 ? -9.924 -7.646 1.801 1.00 95.50 74 ILE A O 1
ATOM 623 N N . ASN A 1 75 ? -11.566 -8.793 2.781 1.00 95.06 75 ASN A N 1
ATOM 624 C CA . ASN A 1 75 ? -12.240 -9.129 1.526 1.00 95.06 75 ASN A CA 1
ATOM 625 C C . ASN A 1 75 ? -12.698 -7.890 0.751 1.00 95.06 75 ASN A C 1
ATOM 627 O O . ASN A 1 75 ? -12.676 -7.892 -0.478 1.00 95.06 75 ASN A O 1
ATOM 631 N N . LYS A 1 76 ? -13.089 -6.808 1.436 1.00 95.56 76 LYS A N 1
ATOM 632 C CA . LYS A 1 76 ? -13.438 -5.547 0.763 1.00 95.56 76 LYS A CA 1
ATOM 633 C C . LYS A 1 76 ? -12.225 -4.824 0.171 1.00 95.56 76 LYS A C 1
ATOM 635 O O . LYS A 1 76 ? -12.412 -4.096 -0.799 1.00 95.56 76 LYS A O 1
ATOM 640 N N . LEU A 1 77 ? -11.016 -5.048 0.690 1.00 94.31 77 LEU A N 1
ATOM 641 C CA . LEU A 1 77 ? -9.773 -4.491 0.136 1.00 94.31 77 LEU A CA 1
ATOM 642 C C . LEU A 1 77 ? -9.327 -5.164 -1.161 1.00 94.31 77 LEU A C 1
ATOM 644 O O . LEU A 1 77 ? -8.538 -4.575 -1.893 1.00 94.31 77 LEU A O 1
ATOM 648 N N . ASN A 1 78 ? -9.831 -6.362 -1.468 1.00 87.75 78 ASN A N 1
ATOM 649 C CA . ASN A 1 78 ? -9.502 -7.063 -2.713 1.00 87.75 78 ASN A CA 1
ATOM 650 C C . ASN A 1 78 ? -9.995 -6.324 -3.971 1.00 87.75 78 ASN A C 1
ATOM 652 O O . ASN A 1 78 ? -9.552 -6.645 -5.068 1.00 87.75 78 ASN A O 1
ATOM 656 N N . ASN A 1 79 ? -10.895 -5.348 -3.809 1.00 89.38 79 ASN A N 1
ATOM 657 C CA . ASN A 1 79 ? -11.380 -4.483 -4.887 1.00 89.38 79 ASN A CA 1
ATOM 658 C C . ASN A 1 79 ? -10.553 -3.195 -5.043 1.00 89.38 79 ASN A C 1
ATOM 660 O O . ASN A 1 79 ? -10.872 -2.363 -5.888 1.00 89.38 79 ASN A O 1
ATOM 664 N N . GLU A 1 80 ? -9.549 -2.988 -4.191 1.00 95.94 80 GLU A N 1
ATOM 665 C CA . GLU A 1 80 ? -8.691 -1.806 -4.214 1.00 95.94 80 GLU A CA 1
ATOM 666 C C . GLU A 1 80 ? -7.388 -2.077 -4.970 1.00 95.94 80 GLU A C 1
ATOM 668 O O . GLU A 1 80 ? -7.076 -3.212 -5.333 1.00 95.94 80 GLU A O 1
ATOM 673 N N . LYS A 1 81 ? -6.602 -1.016 -5.187 1.00 97.31 81 LYS A N 1
ATOM 674 C CA . LYS A 1 81 ? -5.335 -1.104 -5.922 1.00 97.31 81 LYS A CA 1
ATOM 675 C C . LYS A 1 81 ? -4.376 -2.111 -5.277 1.00 97.31 81 LYS A C 1
ATOM 677 O O . LYS A 1 81 ? -4.230 -2.162 -4.052 1.00 97.31 81 LYS A O 1
ATOM 682 N N . ILE A 1 82 ? -3.698 -2.878 -6.123 1.00 98.25 82 ILE A N 1
ATOM 683 C CA . ILE A 1 82 ? -2.674 -3.853 -5.764 1.00 98.25 82 ILE A CA 1
ATOM 684 C C . ILE A 1 82 ? -1.331 -3.357 -6.277 1.00 98.25 82 ILE A C 1
ATOM 686 O O . ILE A 1 82 ? -1.192 -2.905 -7.414 1.00 98.25 82 ILE A O 1
ATOM 690 N N . ILE A 1 83 ? -0.333 -3.466 -5.414 1.00 98.62 83 ILE A N 1
ATOM 691 C CA . ILE A 1 83 ? 1.051 -3.139 -5.710 1.00 98.62 83 ILE A CA 1
ATOM 692 C C . ILE A 1 83 ? 1.838 -4.439 -5.754 1.00 98.62 83 ILE A C 1
ATOM 694 O O . ILE A 1 83 ? 1.820 -5.198 -4.787 1.00 98.62 83 ILE A O 1
ATOM 698 N N . LEU A 1 84 ? 2.553 -4.677 -6.845 1.00 98.56 84 LEU A N 1
ATOM 699 C CA . LEU A 1 84 ? 3.423 -5.832 -7.002 1.00 98.56 84 LEU A CA 1
ATOM 700 C C . LEU A 1 84 ? 4.868 -5.376 -7.149 1.00 98.56 84 LEU A C 1
ATOM 702 O O . LEU A 1 84 ? 5.164 -4.502 -7.958 1.00 98.56 84 LEU A O 1
ATOM 706 N N . ILE A 1 85 ? 5.767 -5.992 -6.386 1.00 97.81 85 ILE A N 1
ATOM 707 C CA . ILE A 1 85 ? 7.212 -5.820 -6.544 1.00 97.81 85 ILE A CA 1
ATOM 708 C C . ILE A 1 85 ? 7.801 -7.171 -6.936 1.00 97.81 85 ILE A C 1
ATOM 710 O O . ILE A 1 85 ? 7.788 -8.110 -6.134 1.00 97.81 85 ILE A O 1
ATOM 714 N N . ASP A 1 86 ? 8.319 -7.270 -8.157 1.00 96.31 86 ASP A N 1
ATOM 715 C CA . ASP A 1 86 ? 8.977 -8.476 -8.648 1.00 96.31 86 ASP A CA 1
ATOM 716 C C . ASP A 1 86 ? 10.475 -8.427 -8.366 1.00 96.31 86 ASP A C 1
ATOM 718 O O . ASP A 1 86 ? 11.236 -7.673 -8.971 1.00 96.31 86 ASP A O 1
ATOM 722 N N . ASN A 1 87 ? 10.908 -9.257 -7.426 1.00 95.56 87 ASN A N 1
ATOM 723 C CA . ASN A 1 87 ? 12.284 -9.309 -6.971 1.00 95.56 87 ASN A CA 1
ATOM 724 C C . ASN A 1 87 ? 13.048 -10.509 -7.561 1.00 95.56 87 ASN A C 1
ATOM 726 O O . ASN A 1 87 ? 14.061 -10.925 -7.000 1.00 95.56 87 ASN A O 1
ATOM 730 N N . SER A 1 88 ? 12.611 -11.072 -8.694 1.00 93.00 88 SER A N 1
ATOM 731 C CA . SER A 1 88 ? 13.244 -12.248 -9.321 1.00 93.00 88 SER A CA 1
ATOM 732 C C . SER A 1 88 ? 14.719 -12.029 -9.680 1.00 93.00 88 SER A C 1
ATOM 734 O O . SER A 1 88 ? 15.511 -12.968 -9.673 1.00 93.00 88 SER A O 1
ATOM 736 N N . LEU A 1 89 ? 15.132 -10.781 -9.921 1.00 91.06 89 LEU A N 1
ATOM 737 C CA . LEU A 1 89 ? 16.527 -10.429 -10.207 1.00 91.06 89 LEU A CA 1
ATOM 738 C C . LEU A 1 89 ? 17.380 -10.177 -8.945 1.00 91.06 89 LEU A C 1
ATOM 740 O O . LEU A 1 89 ? 18.554 -9.830 -9.049 1.00 91.06 89 LEU A O 1
ATOM 744 N N . TYR A 1 90 ? 16.845 -10.376 -7.737 1.00 91.31 90 TYR A N 1
ATOM 745 C CA . TYR A 1 90 ? 17.509 -10.049 -6.466 1.00 91.31 90 TYR A CA 1
ATOM 746 C C . TYR A 1 90 ? 18.924 -10.602 -6.306 1.00 91.31 90 TYR A C 1
ATOM 748 O O . TYR A 1 90 ? 19.792 -9.944 -5.727 1.00 91.31 90 TYR A O 1
ATOM 756 N N . ASN A 1 91 ? 19.180 -11.805 -6.819 1.00 90.00 91 ASN A N 1
ATOM 757 C CA . ASN A 1 91 ? 20.489 -12.441 -6.699 1.00 90.00 91 ASN A CA 1
ATOM 758 C C . ASN A 1 91 ? 21.589 -11.713 -7.475 1.00 90.00 91 ASN A C 1
ATOM 760 O O . ASN A 1 91 ? 22.756 -11.852 -7.111 1.00 90.00 91 ASN A O 1
ATOM 764 N N . LEU A 1 92 ? 21.220 -10.890 -8.458 1.00 88.44 92 LEU A N 1
ATOM 765 C CA . LEU A 1 92 ? 22.142 -10.066 -9.229 1.00 88.44 92 LEU A CA 1
ATOM 766 C C . LEU A 1 92 ? 22.572 -8.783 -8.498 1.00 88.44 92 LEU A C 1
ATOM 768 O O . LEU A 1 92 ? 23.558 -8.146 -8.873 1.00 88.44 92 LEU A O 1
ATOM 772 N N . LEU A 1 93 ? 21.855 -8.393 -7.440 1.00 87.19 93 LEU A N 1
ATOM 773 C CA . LEU A 1 93 ? 22.200 -7.221 -6.645 1.00 87.19 93 LEU A CA 1
ATOM 774 C C . LEU A 1 93 ? 23.464 -7.464 -5.812 1.00 87.19 93 LEU A C 1
ATOM 776 O O . LEU A 1 93 ? 23.661 -8.524 -5.212 1.00 87.19 93 LEU A O 1
ATOM 780 N N . SER A 1 94 ? 24.280 -6.417 -5.671 1.00 88.81 94 SER A N 1
ATOM 781 C CA . SER A 1 94 ? 25.344 -6.386 -4.661 1.00 88.81 94 SER A CA 1
ATOM 782 C C . SER A 1 94 ? 24.763 -6.497 -3.246 1.00 88.81 94 SER A C 1
ATOM 784 O O . SER A 1 94 ? 23.602 -6.161 -3.018 1.00 88.81 94 SER A O 1
ATOM 786 N N . ASN A 1 95 ? 25.574 -6.864 -2.249 1.00 90.31 95 ASN A N 1
ATOM 787 C CA . ASN A 1 95 ? 25.117 -6.922 -0.851 1.00 90.31 95 ASN A CA 1
ATOM 788 C C . ASN A 1 95 ? 24.517 -5.588 -0.366 1.00 90.31 95 ASN A C 1
ATOM 790 O O . ASN A 1 95 ? 23.480 -5.572 0.294 1.00 90.31 95 ASN A O 1
ATOM 794 N N . LYS A 1 96 ? 25.114 -4.453 -0.757 1.00 89.44 96 LYS A N 1
ATOM 795 C CA . LYS A 1 96 ? 24.559 -3.121 -0.459 1.00 89.44 96 LYS A CA 1
ATOM 796 C C . LYS A 1 96 ? 23.204 -2.902 -1.144 1.00 89.44 96 LYS A C 1
ATOM 798 O O . LYS A 1 96 ? 22.296 -2.356 -0.519 1.00 89.44 96 LYS A O 1
ATOM 803 N N . GLY A 1 97 ? 23.060 -3.345 -2.396 1.00 89.06 97 GLY A N 1
ATOM 804 C CA . GLY A 1 97 ? 21.805 -3.296 -3.151 1.00 89.06 97 GLY A CA 1
ATOM 805 C C . GLY A 1 97 ? 20.711 -4.158 -2.521 1.00 89.06 97 GLY A C 1
ATOM 806 O O . GLY A 1 97 ? 19.601 -3.678 -2.317 1.00 89.06 97 GLY A O 1
ATOM 807 N N . LYS A 1 98 ? 21.050 -5.380 -2.099 1.00 91.88 98 LYS A N 1
ATOM 808 C CA . LYS A 1 98 ? 20.152 -6.300 -1.385 1.00 91.88 98 LYS A CA 1
ATOM 809 C C . LYS A 1 98 ? 19.602 -5.684 -0.098 1.00 91.88 98 LYS A C 1
ATOM 811 O O . LYS A 1 98 ? 18.394 -5.715 0.127 1.00 91.88 98 LYS A O 1
ATOM 816 N N . GLU A 1 99 ? 20.460 -5.077 0.720 1.00 92.38 99 GLU A N 1
ATOM 817 C CA . GLU A 1 99 ? 20.034 -4.381 1.943 1.00 92.38 99 GLU A CA 1
ATOM 818 C C . GLU A 1 99 ? 19.225 -3.111 1.650 1.00 92.38 99 GLU A C 1
ATOM 820 O O . GLU A 1 99 ? 18.292 -2.775 2.381 1.00 92.38 99 GLU A O 1
ATOM 825 N N . SER A 1 100 ? 19.549 -2.405 0.563 1.00 92.38 100 SER A N 1
ATOM 826 C CA . SER A 1 100 ? 18.750 -1.271 0.092 1.00 92.38 100 SER A CA 1
ATOM 827 C C . SER A 1 100 ? 17.339 -1.706 -0.301 1.00 92.38 100 SER A C 1
ATOM 829 O O . SER A 1 100 ? 16.374 -1.102 0.165 1.00 92.38 100 SER A O 1
ATOM 831 N N . LEU A 1 101 ? 17.204 -2.780 -1.084 1.00 93.56 101 LEU A N 1
ATOM 832 C CA . LEU A 1 101 ? 15.909 -3.305 -1.508 1.00 93.56 101 LEU A CA 1
ATOM 833 C C . LEU A 1 101 ? 15.058 -3.746 -0.314 1.00 93.56 101 LEU A C 1
ATOM 835 O O . LEU A 1 101 ? 13.905 -3.338 -0.215 1.00 93.56 101 LEU A O 1
ATOM 839 N N . LYS A 1 102 ? 15.629 -4.487 0.646 1.00 95.06 102 LYS A N 1
ATOM 840 C CA . LYS A 1 102 ? 14.916 -4.873 1.880 1.00 95.06 102 LYS A CA 1
ATOM 841 C C . LYS A 1 102 ? 14.320 -3.660 2.598 1.00 95.06 102 LYS A C 1
ATOM 843 O O . LYS A 1 102 ? 13.148 -3.673 2.971 1.00 95.06 102 LYS A O 1
ATOM 848 N N . ARG A 1 103 ? 15.101 -2.580 2.752 1.00 95.06 103 ARG A N 1
ATOM 849 C CA . ARG A 1 103 ? 14.611 -1.325 3.349 1.00 95.06 103 ARG A CA 1
ATOM 850 C C . ARG A 1 103 ? 13.496 -0.692 2.522 1.00 95.06 103 ARG A C 1
ATOM 852 O O . ARG A 1 103 ? 12.511 -0.240 3.097 1.00 95.06 103 ARG A O 1
ATOM 859 N N . GLN A 1 104 ? 13.626 -0.671 1.197 1.00 95.81 104 GLN A N 1
ATOM 860 C CA . GLN A 1 104 ? 12.577 -0.155 0.316 1.00 95.81 104 GLN A CA 1
ATOM 861 C C . GLN A 1 104 ? 11.286 -0.971 0.441 1.00 95.81 104 GLN A C 1
ATOM 863 O O . GLN A 1 104 ? 10.222 -0.377 0.559 1.00 95.81 104 GLN A O 1
ATOM 868 N N . ILE A 1 105 ? 11.345 -2.301 0.526 1.00 97.25 105 ILE A N 1
ATOM 869 C CA . ILE A 1 105 ? 10.156 -3.140 0.753 1.00 97.25 105 ILE A CA 1
ATOM 870 C C . ILE A 1 105 ? 9.504 -2.805 2.106 1.00 97.25 105 ILE A C 1
ATOM 872 O O . ILE A 1 105 ? 8.295 -2.581 2.166 1.00 97.25 105 ILE A O 1
ATOM 876 N N . ILE A 1 106 ? 10.290 -2.676 3.184 1.00 96.94 106 ILE A N 1
ATOM 877 C CA . ILE A 1 106 ? 9.774 -2.275 4.509 1.00 96.94 106 ILE A CA 1
ATOM 878 C C . ILE A 1 106 ? 9.071 -0.908 4.441 1.00 96.94 106 ILE A C 1
ATOM 880 O O . ILE A 1 106 ? 7.976 -0.738 4.981 1.00 96.94 106 ILE A O 1
ATOM 884 N N . PHE A 1 107 ? 9.672 0.073 3.764 1.00 96.94 107 PHE A N 1
ATOM 885 C CA . PHE A 1 107 ? 9.060 1.392 3.600 1.00 96.94 107 PHE A CA 1
ATOM 886 C C . PHE A 1 107 ? 7.845 1.378 2.669 1.00 96.94 107 PHE A C 1
ATOM 888 O O . PHE A 1 107 ? 6.901 2.125 2.908 1.00 96.94 107 PHE A O 1
ATOM 895 N N . SER A 1 108 ? 7.826 0.506 1.663 1.00 97.88 108 SER A N 1
ATOM 896 C CA . SER A 1 108 ? 6.671 0.313 0.779 1.00 97.88 108 SER A CA 1
ATOM 897 C C . SER A 1 108 ? 5.466 -0.163 1.578 1.00 97.88 108 SER A C 1
ATOM 899 O O . SER A 1 108 ? 4.382 0.396 1.448 1.00 97.88 108 SER A O 1
ATOM 901 N N . LEU A 1 109 ? 5.669 -1.113 2.494 1.00 97.19 109 LEU A N 1
ATOM 902 C CA . LEU A 1 109 ? 4.609 -1.582 3.379 1.00 97.19 109 LEU A CA 1
ATOM 903 C C . LEU A 1 109 ? 4.077 -0.472 4.296 1.00 97.19 109 LEU A C 1
ATOM 905 O O . LEU A 1 109 ? 2.871 -0.374 4.518 1.00 97.19 109 LEU A O 1
ATOM 909 N N . LYS A 1 110 ? 4.960 0.396 4.809 1.00 95.56 110 LYS A N 1
ATOM 910 C CA . LYS A 1 110 ? 4.540 1.579 5.575 1.00 95.56 110 LYS A CA 1
ATOM 911 C C . LYS A 1 110 ? 3.656 2.500 4.727 1.00 95.56 110 LYS A C 1
ATOM 913 O O . LYS A 1 110 ? 2.596 2.890 5.201 1.00 95.56 110 LYS A O 1
ATOM 918 N N . ASN A 1 111 ? 4.068 2.794 3.495 1.00 96.69 111 ASN A N 1
ATOM 919 C CA . ASN A 1 111 ? 3.318 3.656 2.580 1.00 96.69 111 ASN A CA 1
ATOM 920 C C . ASN A 1 111 ? 1.957 3.049 2.219 1.00 96.69 111 ASN A C 1
ATOM 922 O O . ASN A 1 111 ? 0.952 3.750 2.226 1.00 96.69 111 ASN A O 1
ATOM 926 N N . ILE A 1 112 ? 1.899 1.736 1.991 1.00 97.81 112 ILE A N 1
ATOM 927 C CA . ILE A 1 112 ? 0.647 1.017 1.729 1.00 97.81 112 ILE A CA 1
ATOM 928 C C . ILE A 1 112 ? -0.312 1.140 2.912 1.00 97.81 112 ILE A C 1
ATOM 930 O O . ILE A 1 112 ? -1.477 1.457 2.708 1.00 97.81 112 ILE A O 1
ATOM 934 N N . ARG A 1 113 ? 0.159 0.981 4.153 1.00 96.62 113 ARG A N 1
ATOM 935 C CA . ARG A 1 113 ? -0.685 1.064 5.363 1.00 96.62 113 ARG A CA 1
ATOM 936 C C . ARG A 1 113 ? -1.315 2.436 5.608 1.00 96.62 113 ARG A C 1
ATOM 938 O O . ARG A 1 113 ? -2.313 2.513 6.323 1.00 96.62 113 ARG A O 1
ATOM 945 N N . GLU A 1 114 ? -0.778 3.504 5.024 1.00 95.38 114 GLU A N 1
ATOM 946 C CA . GLU A 1 114 ? -1.397 4.836 5.100 1.00 95.38 114 GLU A CA 1
ATOM 947 C C . GLU A 1 114 ? -2.737 4.898 4.350 1.00 95.38 114 GLU A C 1
ATOM 949 O O . GLU A 1 114 ? -3.590 5.713 4.699 1.00 95.38 114 GLU A O 1
ATOM 954 N N . TYR A 1 115 ? -2.952 4.002 3.381 1.00 95.94 115 TYR A N 1
ATOM 955 C CA . TYR A 1 115 ? -4.134 3.998 2.514 1.00 95.94 115 TYR A CA 1
ATOM 956 C C . TYR A 1 115 ? -4.919 2.697 2.558 1.00 95.94 115 TYR A C 1
ATOM 958 O O . TYR A 1 115 ? -6.141 2.747 2.556 1.00 95.94 115 TYR A O 1
ATOM 966 N N . LEU A 1 116 ? -4.221 1.565 2.617 1.00 97.12 116 LEU A N 1
ATOM 967 C CA . LEU A 1 116 ? -4.673 0.190 2.391 1.00 97.12 116 LEU A CA 1
ATOM 968 C C . LEU A 1 116 ? -4.191 -0.726 3.536 1.00 97.12 116 LEU A C 1
ATOM 970 O O . LEU A 1 116 ? -4.032 -0.279 4.673 1.00 97.12 116 LEU A O 1
ATOM 974 N N . PHE A 1 117 ? -3.962 -2.012 3.253 1.00 97.88 117 PHE A N 1
ATOM 975 C CA . PHE A 1 117 ? -3.413 -3.001 4.178 1.00 97.88 117 PHE A CA 1
ATOM 976 C C . PHE A 1 117 ? -2.335 -3.871 3.509 1.00 97.88 117 PHE A C 1
ATOM 978 O O . PHE A 1 117 ? -2.145 -3.823 2.298 1.00 97.88 117 PHE A O 1
ATOM 985 N N . ASP A 1 118 ? -1.631 -4.683 4.301 1.00 98.00 118 ASP A N 1
ATOM 986 C CA . ASP A 1 118 ? -0.521 -5.539 3.857 1.00 98.00 118 ASP A CA 1
ATOM 987 C C . ASP A 1 118 ? -0.870 -6.445 2.672 1.00 98.00 118 ASP A C 1
ATOM 989 O O . ASP A 1 118 ? -0.023 -6.678 1.815 1.00 98.00 118 ASP A O 1
ATOM 993 N N . THR A 1 119 ? -2.112 -6.925 2.604 1.00 97.19 119 THR A N 1
ATOM 994 C CA . THR A 1 119 ? -2.594 -7.824 1.544 1.00 97.19 119 THR A CA 1
ATOM 995 C C . THR A 1 119 ? -2.658 -7.150 0.171 1.00 97.19 119 THR A C 1
ATOM 997 O O . THR A 1 119 ? -2.715 -7.836 -0.844 1.00 97.19 119 THR A O 1
ATOM 1000 N N . ASN A 1 120 ? -2.617 -5.816 0.112 1.00 98.06 120 ASN A N 1
ATOM 1001 C CA . ASN A 1 120 ? -2.520 -5.064 -1.139 1.00 98.06 120 ASN A CA 1
ATOM 1002 C C . ASN A 1 120 ? -1.076 -4.977 -1.672 1.00 98.06 120 ASN A C 1
ATOM 1004 O O . ASN A 1 120 ? -0.871 -4.432 -2.755 1.00 98.06 120 ASN A O 1
ATOM 1008 N N . LEU A 1 121 ? -0.083 -5.498 -0.937 1.00 98.31 121 LEU A N 1
ATOM 1009 C CA . LEU A 1 121 ? 1.283 -5.695 -1.420 1.00 98.31 121 LEU A CA 1
ATOM 1010 C C . LEU A 1 121 ? 1.491 -7.157 -1.822 1.00 98.31 121 LEU A C 1
ATOM 1012 O O . LEU A 1 121 ? 1.248 -8.072 -1.032 1.00 98.31 121 LEU A O 1
ATOM 1016 N N . ILE A 1 122 ? 2.011 -7.353 -3.027 1.00 98.25 122 ILE A N 1
ATOM 1017 C CA . ILE A 1 122 ? 2.473 -8.633 -3.546 1.00 98.25 122 ILE A CA 1
ATOM 1018 C C . ILE A 1 122 ? 3.983 -8.559 -3.745 1.00 98.25 122 ILE A C 1
ATOM 1020 O O . ILE A 1 122 ? 4.497 -7.615 -4.347 1.00 98.25 122 ILE A O 1
ATOM 1024 N N . LEU A 1 123 ? 4.698 -9.563 -3.248 1.00 98.25 123 LEU A N 1
ATOM 1025 C CA . LEU A 1 123 ? 6.129 -9.729 -3.473 1.00 98.25 123 LEU A CA 1
ATOM 1026 C C . LEU A 1 123 ? 6.357 -11.011 -4.267 1.00 98.25 123 LEU A C 1
ATOM 1028 O O . LEU A 1 123 ? 5.981 -12.092 -3.812 1.00 98.25 123 LEU A O 1
ATOM 1032 N N . LEU A 1 124 ? 6.976 -10.880 -5.438 1.00 97.25 124 LEU A N 1
ATOM 1033 C CA . LEU A 1 124 ? 7.410 -12.019 -6.243 1.00 97.25 124 LEU A CA 1
ATOM 1034 C C . LEU A 1 124 ? 8.916 -12.242 -6.099 1.00 97.25 124 LEU A C 1
ATOM 1036 O O . LEU A 1 124 ? 9.682 -11.299 -5.875 1.00 97.25 124 LEU A O 1
ATOM 1040 N N . GLY A 1 125 ? 9.336 -13.492 -6.266 1.00 94.75 125 GLY A N 1
ATOM 1041 C CA . GLY A 1 125 ? 10.735 -13.895 -6.365 1.00 94.75 125 GLY A CA 1
ATOM 1042 C C . GLY A 1 125 ? 11.254 -14.598 -5.114 1.00 94.75 125 GLY A C 1
ATOM 1043 O O . GLY A 1 125 ? 10.860 -14.296 -3.986 1.00 94.75 125 GLY A O 1
ATOM 1044 N N . ASN A 1 126 ? 12.178 -15.532 -5.331 1.00 92.56 126 ASN A N 1
ATOM 1045 C CA . ASN A 1 126 ? 12.731 -16.403 -4.300 1.00 92.56 126 ASN A CA 1
ATOM 1046 C C . ASN A 1 126 ? 13.740 -15.668 -3.395 1.00 92.56 126 ASN A C 1
ATOM 1048 O O . ASN A 1 126 ? 14.953 -15.681 -3.626 1.00 92.56 126 ASN A O 1
ATOM 1052 N N . ILE A 1 127 ? 13.221 -14.997 -2.364 1.00 92.69 127 ILE A N 1
ATOM 1053 C CA . ILE A 1 127 ? 13.984 -14.250 -1.358 1.00 92.69 127 ILE A CA 1
ATOM 1054 C C . ILE A 1 127 ? 13.523 -14.669 0.030 1.00 92.69 127 ILE A C 1
ATOM 1056 O O . ILE A 1 127 ? 12.344 -14.904 0.279 1.00 92.69 127 ILE A O 1
ATOM 1060 N N . ASN A 1 128 ? 14.449 -14.672 0.987 1.00 93.25 128 ASN A N 1
ATOM 1061 C CA . ASN A 1 128 ? 14.078 -14.768 2.389 1.00 93.25 128 ASN A CA 1
ATOM 1062 C C . ASN A 1 128 ? 13.412 -13.462 2.876 1.00 93.25 128 ASN A C 1
ATOM 1064 O O . ASN A 1 128 ? 14.092 -12.503 3.253 1.00 93.25 128 ASN A O 1
ATOM 1068 N N . TYR A 1 129 ? 12.078 -13.452 2.917 1.00 95.44 129 TYR A N 1
ATOM 1069 C CA . TYR A 1 129 ? 11.261 -12.335 3.405 1.00 95.44 129 TYR A CA 1
ATOM 1070 C C . TYR A 1 129 ? 11.065 -12.298 4.931 1.00 95.44 129 TYR A C 1
ATOM 1072 O O . TYR A 1 129 ? 10.241 -11.532 5.427 1.00 95.44 129 TYR A O 1
ATOM 1080 N N . SER A 1 130 ? 11.834 -13.063 5.714 1.00 94.94 130 SER A N 1
ATOM 1081 C CA . SER A 1 130 ? 11.723 -13.087 7.189 1.00 94.94 130 SER A CA 1
ATOM 1082 C C . SER A 1 130 ? 11.886 -11.714 7.857 1.00 94.94 130 SER A C 1
ATOM 1084 O O . SER A 1 130 ? 11.338 -11.487 8.934 1.00 94.94 130 SER A O 1
ATOM 1086 N N . PHE A 1 131 ? 12.556 -10.758 7.199 1.00 94.81 131 PHE A N 1
ATOM 1087 C CA . PHE A 1 131 ? 12.658 -9.367 7.657 1.00 94.81 131 PHE A CA 1
ATOM 1088 C C . PHE A 1 131 ? 11.302 -8.635 7.740 1.00 94.81 131 PHE A C 1
ATOM 1090 O O . PHE A 1 131 ? 11.219 -7.572 8.352 1.00 94.81 131 PHE A O 1
ATOM 1097 N N . LEU A 1 132 ? 10.237 -9.191 7.152 1.00 95.50 132 LEU A N 1
ATOM 1098 C CA . LEU A 1 132 ? 8.866 -8.695 7.282 1.00 95.50 132 LEU A CA 1
ATOM 1099 C C . LEU A 1 132 ? 8.152 -9.220 8.540 1.00 95.50 132 LEU A C 1
ATOM 1101 O O . LEU A 1 132 ? 7.080 -8.724 8.878 1.00 95.50 132 LEU A O 1
ATOM 1105 N N . GLY A 1 133 ? 8.720 -10.180 9.272 1.00 92.06 133 GLY A N 1
ATOM 1106 C CA . GLY A 1 133 ? 8.151 -10.678 10.525 1.00 92.06 133 GLY A CA 1
ATOM 1107 C C . GLY A 1 133 ? 6.714 -11.196 10.372 1.00 92.06 133 GLY A C 1
ATOM 1108 O O . GLY A 1 133 ? 6.460 -12.109 9.598 1.00 92.06 133 GLY A O 1
ATOM 1109 N N . LYS A 1 134 ? 5.773 -10.621 11.135 1.00 90.38 134 LYS A N 1
ATOM 1110 C CA . LYS A 1 134 ? 4.354 -11.043 11.197 1.00 90.38 134 LYS A CA 1
ATOM 1111 C C . LYS A 1 134 ? 3.424 -10.270 10.248 1.00 90.38 134 LYS A C 1
ATOM 1113 O O . LYS A 1 134 ? 2.207 -10.285 10.434 1.00 90.38 134 LYS A O 1
ATOM 1118 N N . ASN A 1 135 ? 3.983 -9.531 9.293 1.00 94.69 135 ASN A N 1
ATOM 1119 C CA . ASN A 1 135 ? 3.199 -8.773 8.320 1.00 94.69 135 ASN A CA 1
ATOM 1120 C C . ASN A 1 135 ? 2.431 -9.724 7.383 1.00 94.69 135 ASN A C 1
ATOM 1122 O O . ASN A 1 135 ? 2.911 -10.812 7.073 1.00 94.69 135 ASN A O 1
ATOM 1126 N N . LYS A 1 136 ? 1.246 -9.315 6.921 1.00 95.38 136 LYS A N 1
ATOM 1127 C CA . LYS A 1 136 ? 0.323 -10.152 6.126 1.00 95.38 136 LYS A CA 1
ATOM 1128 C C . LYS A 1 136 ? 0.465 -9.913 4.618 1.00 95.38 136 LYS A C 1
ATOM 1130 O O . LYS A 1 136 ? -0.525 -9.728 3.917 1.00 95.38 136 LYS A O 1
ATOM 1135 N N . VAL A 1 137 ? 1.707 -9.829 4.149 1.00 96.44 137 VAL A N 1
ATOM 1136 C CA . VAL A 1 137 ? 2.030 -9.563 2.740 1.00 96.44 137 VAL A CA 1
ATOM 1137 C C . VAL A 1 137 ? 1.845 -10.839 1.922 1.00 96.44 137 VAL A C 1
ATOM 1139 O O . VAL A 1 137 ? 2.221 -11.918 2.377 1.00 96.44 137 VAL A O 1
ATOM 1142 N N . ASN A 1 138 ? 1.300 -10.719 0.712 1.00 96.31 138 ASN A N 1
ATOM 1143 C CA . ASN A 1 138 ? 1.180 -11.847 -0.207 1.00 96.31 138 ASN A CA 1
ATOM 1144 C C . ASN A 1 138 ? 2.536 -12.106 -0.878 1.00 96.31 138 ASN A C 1
ATOM 1146 O O . ASN A 1 138 ? 3.084 -11.219 -1.531 1.00 96.31 138 ASN A O 1
ATOM 1150 N N . ILE A 1 139 ? 3.088 -13.306 -0.708 1.00 97.25 139 ILE A N 1
ATOM 1151 C CA . ILE A 1 139 ? 4.411 -13.677 -1.223 1.00 97.25 139 ILE A CA 1
ATOM 1152 C C . ILE A 1 139 ? 4.260 -14.873 -2.154 1.00 97.25 139 ILE A C 1
ATOM 1154 O O . ILE A 1 139 ? 3.670 -15.878 -1.764 1.00 97.25 139 ILE A O 1
ATOM 1158 N N . TYR A 1 140 ? 4.850 -14.779 -3.343 1.00 97.25 140 TYR A N 1
ATOM 1159 C CA . TYR A 1 140 ? 4.966 -15.897 -4.273 1.00 97.25 140 TYR A CA 1
ATOM 1160 C C . TYR A 1 140 ? 6.435 -16.075 -4.6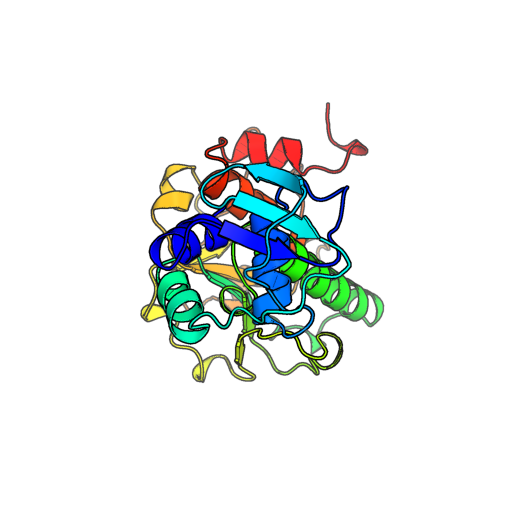54 1.00 97.25 140 TYR A C 1
ATOM 1162 O O . TYR A 1 140 ? 7.104 -15.136 -5.089 1.00 97.25 140 TYR A O 1
ATOM 1170 N N . ASN A 1 141 ? 6.954 -17.287 -4.476 1.00 94.06 141 ASN A N 1
ATOM 1171 C CA . ASN A 1 141 ? 8.364 -17.564 -4.750 1.00 94.06 141 ASN A CA 1
ATOM 1172 C C . ASN A 1 141 ? 8.644 -17.652 -6.253 1.00 94.06 141 ASN A C 1
ATOM 1174 O O . ASN A 1 141 ? 9.721 -17.238 -6.685 1.00 94.06 141 ASN A O 1
ATOM 1178 N N . ASN A 1 142 ? 7.673 -18.138 -7.034 1.00 92.25 142 ASN A N 1
ATOM 1179 C CA . ASN A 1 142 ? 7.761 -18.248 -8.485 1.00 92.25 142 ASN A CA 1
ATOM 1180 C C . ASN A 1 142 ? 6.707 -17.366 -9.157 1.00 92.25 142 ASN A C 1
ATOM 1182 O O . ASN A 1 142 ? 5.601 -17.194 -8.646 1.00 92.25 142 ASN A O 1
ATOM 1186 N N . ARG A 1 143 ? 7.045 -16.825 -10.331 1.00 91.25 143 ARG A N 1
ATOM 1187 C CA . ARG A 1 143 ? 6.123 -15.997 -11.126 1.00 91.25 143 ARG A CA 1
ATOM 1188 C C . ARG A 1 143 ? 4.916 -16.791 -11.631 1.00 91.25 143 ARG A C 1
ATOM 1190 O O . ARG A 1 143 ? 3.830 -16.235 -11.705 1.00 91.25 143 ARG A O 1
ATOM 1197 N N . GLU A 1 144 ? 5.103 -18.078 -11.920 1.00 91.19 144 GLU A N 1
ATOM 1198 C CA . GLU A 1 144 ? 4.056 -18.995 -12.398 1.00 91.19 144 GLU A CA 1
ATOM 1199 C C . GLU A 1 144 ? 2.911 -19.173 -11.388 1.00 91.19 144 GLU A C 1
ATOM 1201 O O . GLU A 1 144 ? 1.770 -19.412 -11.778 1.00 91.19 144 GLU A O 1
ATOM 1206 N N . ASP A 1 145 ? 3.193 -18.979 -10.096 1.00 94.44 145 ASP A N 1
ATOM 1207 C CA . ASP A 1 145 ? 2.203 -19.085 -9.022 1.00 94.44 145 ASP A CA 1
ATOM 1208 C C . ASP A 1 145 ? 1.259 -17.863 -8.970 1.00 94.44 145 ASP A C 1
ATOM 1210 O O . ASP A 1 145 ? 0.262 -17.870 -8.242 1.00 94.44 145 ASP A O 1
ATOM 1214 N N . PHE A 1 146 ? 1.560 -16.798 -9.724 1.00 95.81 146 PHE A N 1
ATOM 1215 C CA . PHE A 1 146 ? 0.777 -15.568 -9.759 1.00 95.81 146 PHE A CA 1
ATOM 1216 C C . PHE A 1 146 ? 0.122 -15.342 -11.127 1.00 95.81 146 PHE A C 1
ATOM 1218 O O . PHE A 1 146 ? 0.779 -15.111 -12.141 1.00 95.81 146 PHE A O 1
ATOM 1225 N N . ASN A 1 147 ? -1.213 -15.323 -11.148 1.00 95.50 147 ASN A N 1
ATOM 1226 C CA . ASN A 1 147 ? -1.972 -15.010 -12.356 1.00 95.50 147 ASN A CA 1
ATOM 1227 C C . ASN A 1 147 ? -2.084 -13.488 -12.565 1.00 95.50 147 ASN A C 1
ATOM 1229 O O . ASN A 1 147 ? -3.021 -12.852 -12.073 1.00 95.50 147 ASN A O 1
ATOM 1233 N N . PHE A 1 148 ? -1.152 -12.921 -13.336 1.00 95.88 148 PHE A N 1
ATOM 1234 C CA . PHE A 1 148 ? -1.151 -11.506 -13.724 1.00 95.88 148 PHE A CA 1
ATOM 1235 C C . PHE A 1 148 ? -2.457 -11.081 -14.409 1.00 95.88 148 PHE A C 1
ATOM 1237 O O . PHE A 1 148 ? -3.044 -10.064 -14.042 1.00 95.88 148 PHE A O 1
ATOM 1244 N N . TYR A 1 149 ? -2.957 -11.893 -15.345 1.00 95.44 149 TYR A N 1
ATOM 1245 C CA . TYR A 1 149 ? -4.100 -11.574 -16.209 1.00 95.44 149 TYR A CA 1
ATOM 1246 C C . TYR A 1 149 ? -5.461 -11.598 -15.498 1.00 95.44 149 TYR A C 1
ATOM 1248 O O . TYR A 1 149 ? -6.478 -11.243 -16.090 1.00 95.44 149 TYR A O 1
ATOM 1256 N N . LYS A 1 150 ? -5.496 -11.952 -14.206 1.00 95.25 150 LYS A N 1
ATOM 1257 C CA . LYS A 1 150 ? -6.662 -11.702 -13.344 1.00 95.25 150 LYS A CA 1
ATOM 1258 C C . LYS A 1 150 ? -6.916 -10.201 -13.142 1.00 95.25 150 LYS A C 1
ATOM 1260 O O . LYS A 1 150 ? -8.026 -9.813 -12.779 1.00 95.25 150 LYS A O 1
ATOM 1265 N N . TYR A 1 151 ? -5.900 -9.367 -13.350 1.00 95.94 151 TYR A N 1
ATOM 1266 C CA . TYR A 1 151 ? -5.941 -7.937 -13.083 1.00 95.94 151 TYR A CA 1
ATOM 1267 C C . TYR A 1 151 ? -5.765 -7.123 -14.355 1.00 95.94 151 TYR A C 1
ATOM 1269 O O . TYR A 1 151 ? -5.079 -7.518 -15.296 1.00 95.94 151 TYR A O 1
ATOM 1277 N N . LYS A 1 152 ? -6.312 -5.911 -14.333 1.00 97.06 152 LYS A N 1
ATOM 1278 C CA . LYS A 1 152 ? -5.961 -4.880 -15.300 1.00 97.06 152 LYS A CA 1
ATOM 1279 C C . LYS A 1 152 ? -4.665 -4.206 -14.851 1.00 97.06 152 LYS A C 1
ATOM 1281 O O . LYS A 1 152 ? -4.700 -3.300 -14.016 1.00 97.06 152 LYS A O 1
ATOM 1286 N N . GLY A 1 153 ? -3.537 -4.704 -15.350 1.00 97.69 153 GLY A N 1
ATOM 1287 C CA . GLY A 1 153 ? -2.203 -4.316 -14.897 1.00 97.69 153 GLY A CA 1
ATOM 1288 C C . GLY A 1 153 ? -1.501 -3.260 -15.748 1.00 97.69 153 GLY A C 1
ATOM 1289 O O . GLY A 1 153 ? -1.827 -3.057 -16.916 1.00 97.69 153 GLY A O 1
ATOM 1290 N N . VAL A 1 154 ? -0.519 -2.604 -15.133 1.00 98.25 154 VAL A N 1
ATOM 1291 C CA . VAL A 1 154 ? 0.454 -1.712 -15.774 1.00 98.25 154 VAL A CA 1
ATOM 1292 C C . VAL A 1 154 ? 1.837 -1.953 -15.176 1.00 98.25 154 VAL A C 1
ATOM 1294 O O . VAL A 1 154 ? 1.977 -2.132 -13.961 1.00 98.25 154 VAL A O 1
ATOM 1297 N N . ILE A 1 155 ? 2.858 -1.948 -16.030 1.00 97.50 155 ILE A N 1
ATOM 1298 C CA . ILE A 1 155 ? 4.257 -2.096 -15.633 1.00 97.50 155 ILE A CA 1
ATOM 1299 C C . ILE A 1 155 ? 4.887 -0.711 -15.552 1.00 97.50 155 ILE A C 1
ATOM 1301 O O . ILE A 1 155 ? 4.803 0.079 -16.491 1.00 97.50 155 ILE A O 1
ATOM 1305 N N . LEU A 1 156 ? 5.496 -0.410 -14.409 1.00 95.81 156 LEU A N 1
ATOM 1306 C CA . LEU A 1 156 ? 6.155 0.863 -14.142 1.00 95.81 156 LEU A CA 1
ATOM 1307 C C . LEU A 1 156 ? 7.620 0.725 -14.527 1.00 95.81 156 LEU A C 1
ATOM 1309 O O . LEU A 1 156 ? 8.427 0.185 -13.771 1.00 95.81 156 LEU A O 1
ATOM 1313 N N . ASP A 1 157 ? 7.928 1.210 -15.721 1.00 93.06 157 ASP A N 1
ATOM 1314 C CA . ASP A 1 157 ? 9.212 1.045 -16.385 1.00 93.06 157 ASP A CA 1
ATOM 1315 C C . ASP A 1 157 ? 9.755 2.426 -16.772 1.00 93.06 157 ASP A C 1
ATOM 1317 O O . ASP A 1 157 ? 9.112 3.113 -17.567 1.00 93.06 157 ASP A O 1
ATOM 1321 N N . PRO A 1 158 ? 10.917 2.864 -16.248 1.00 89.88 158 PRO A N 1
ATOM 1322 C CA . PRO A 1 158 ? 11.534 4.131 -16.642 1.00 89.88 158 PRO A CA 1
ATOM 1323 C C . PRO A 1 158 ? 11.780 4.264 -18.152 1.00 89.88 158 PRO A C 1
ATOM 1325 O O . PRO A 1 158 ? 11.819 5.385 -18.658 1.00 89.88 158 PRO A O 1
ATOM 1328 N N . TYR A 1 159 ? 11.925 3.138 -18.858 1.00 89.06 159 TYR A N 1
ATOM 1329 C CA . TYR A 1 159 ? 12.156 3.059 -20.301 1.00 89.06 159 TYR A CA 1
ATOM 1330 C C . TYR A 1 159 ? 10.912 2.614 -21.083 1.00 89.06 159 TYR A C 1
ATOM 1332 O O . TYR A 1 159 ? 11.022 2.294 -22.262 1.00 89.06 159 TYR A O 1
ATOM 1340 N N . GLY A 1 160 ? 9.733 2.589 -20.452 1.00 91.19 160 GLY A N 1
ATOM 1341 C CA . GLY A 1 160 ? 8.484 2.254 -21.131 1.00 91.19 160 GLY A CA 1
ATOM 1342 C C . GLY A 1 160 ? 8.117 3.268 -22.216 1.00 91.19 160 GLY A C 1
ATOM 1343 O O . GLY A 1 160 ? 8.363 4.469 -22.069 1.00 91.19 160 GLY A O 1
ATOM 1344 N N . ASP A 1 161 ? 7.487 2.797 -23.290 1.00 91.06 161 ASP A N 1
ATOM 1345 C CA . ASP A 1 161 ? 7.175 3.612 -24.473 1.00 91.06 161 ASP A CA 1
ATOM 1346 C C . ASP A 1 161 ? 6.084 4.662 -24.209 1.00 91.06 161 ASP A C 1
ATOM 1348 O O . ASP A 1 161 ? 6.054 5.732 -24.827 1.00 91.06 161 ASP A O 1
ATOM 1352 N N . GLU A 1 162 ? 5.221 4.418 -23.223 1.00 95.56 162 GLU A N 1
ATOM 1353 C CA . GLU A 1 162 ? 4.111 5.296 -22.870 1.00 95.56 162 GLU A CA 1
ATOM 1354 C C . GLU A 1 162 ? 4.362 6.088 -21.581 1.00 95.56 162 GLU A C 1
ATOM 1356 O O . GLU A 1 162 ? 4.969 5.604 -20.630 1.00 95.56 162 GLU A O 1
ATOM 1361 N N . VAL A 1 163 ? 3.815 7.303 -21.498 1.00 96.94 163 VAL A N 1
ATOM 1362 C CA . VAL A 1 163 ? 3.793 8.080 -20.247 1.00 96.94 163 VAL A CA 1
ATOM 1363 C C . VAL A 1 163 ? 2.581 7.669 -19.410 1.00 96.94 163 VAL A C 1
ATOM 1365 O O . VAL A 1 163 ? 1.474 7.511 -19.936 1.00 96.94 163 VAL A O 1
ATOM 1368 N N . LEU A 1 164 ? 2.780 7.503 -18.103 1.00 97.50 164 LEU A N 1
ATOM 1369 C CA . LEU A 1 164 ? 1.713 7.286 -17.131 1.00 97.50 164 LEU A CA 1
ATOM 1370 C C . LEU A 1 164 ? 0.959 8.592 -16.874 1.00 97.50 164 LEU A C 1
ATOM 1372 O O . LEU A 1 164 ? 1.559 9.588 -16.478 1.00 97.50 164 LEU A O 1
ATOM 1376 N N . LYS A 1 165 ? -0.360 8.581 -17.075 1.00 96.00 165 LYS A N 1
ATOM 1377 C CA . LYS A 1 165 ? -1.239 9.743 -16.861 1.00 96.00 165 LYS A CA 1
ATOM 1378 C C . LYS A 1 165 ? -2.169 9.534 -15.667 1.00 96.00 165 LYS A C 1
ATOM 1380 O O . LYS A 1 165 ? -2.398 8.406 -15.240 1.00 96.00 165 LYS A O 1
ATOM 1385 N N . ASP A 1 166 ? -2.781 10.605 -15.169 1.00 95.56 166 ASP A N 1
ATOM 1386 C CA . ASP A 1 166 ? -3.763 10.537 -14.073 1.00 95.56 166 ASP A CA 1
ATOM 1387 C C . ASP A 1 166 ? -4.919 9.559 -14.346 1.00 95.56 166 ASP A C 1
ATOM 1389 O O . ASP A 1 166 ? -5.353 8.822 -13.458 1.00 95.56 166 ASP A O 1
ATOM 1393 N N . ASP A 1 167 ? -5.400 9.500 -15.589 1.00 95.56 167 ASP A N 1
ATOM 1394 C CA . ASP A 1 167 ? -6.472 8.576 -15.969 1.00 95.56 167 ASP A CA 1
ATOM 1395 C C . ASP A 1 167 ? -6.013 7.113 -15.976 1.00 95.56 167 ASP A C 1
ATOM 1397 O O . ASP A 1 167 ? -6.806 6.220 -15.666 1.00 95.56 167 ASP A O 1
ATOM 1401 N N . ASP A 1 168 ? -4.727 6.850 -16.238 1.00 96.75 168 ASP A N 1
ATOM 1402 C CA . ASP A 1 168 ? -4.154 5.508 -16.117 1.00 96.75 168 ASP A CA 1
ATOM 1403 C C . ASP A 1 168 ? -4.196 5.028 -14.658 1.00 96.75 168 ASP A C 1
ATOM 1405 O O . ASP A 1 168 ? -4.557 3.880 -14.396 1.00 96.75 168 ASP A O 1
ATOM 1409 N N . ILE A 1 169 ? -3.915 5.916 -13.695 1.00 95.81 169 ILE A N 1
ATOM 1410 C CA . ILE A 1 169 ? -3.946 5.586 -12.260 1.00 95.81 169 ILE A CA 1
ATOM 1411 C C . ILE A 1 169 ? -5.328 5.074 -11.831 1.00 95.81 169 ILE A C 1
ATOM 1413 O O . ILE A 1 169 ? -5.454 4.139 -11.038 1.00 95.81 169 ILE A O 1
ATOM 1417 N N . LYS A 1 170 ? -6.392 5.667 -12.381 1.00 94.75 170 LYS A N 1
ATOM 1418 C CA . LYS A 1 170 ? -7.771 5.226 -12.130 1.00 94.75 170 LYS A CA 1
ATOM 1419 C C . LYS A 1 170 ? -8.080 3.920 -12.858 1.00 94.75 170 LYS A C 1
ATOM 1421 O O . LYS A 1 170 ? -8.750 3.056 -12.293 1.00 94.75 170 LYS A O 1
ATOM 1426 N N . LYS A 1 171 ? -7.579 3.786 -14.090 1.00 96.38 171 LYS A N 1
ATOM 1427 C CA . LYS A 1 171 ? -7.851 2.694 -15.032 1.00 96.38 171 LYS A CA 1
ATOM 1428 C C . LYS A 1 171 ? -7.294 1.338 -14.592 1.00 96.38 171 LYS A C 1
ATOM 1430 O O . LYS A 1 171 ? -7.951 0.341 -14.895 1.00 96.38 171 LYS A O 1
ATOM 1435 N N . TYR A 1 172 ? -6.101 1.295 -13.998 1.00 97.81 172 TYR A N 1
ATOM 1436 C CA . TYR A 1 172 ? -5.393 0.052 -13.659 1.00 97.81 172 TYR A CA 1
ATOM 1437 C C . TYR A 1 172 ? -5.568 -0.328 -12.197 1.00 97.81 172 TYR A C 1
ATOM 1439 O O . TYR A 1 172 ? -5.531 0.534 -11.324 1.00 97.81 172 TYR A O 1
ATOM 1447 N N . ASP A 1 173 ? -5.717 -1.619 -11.927 1.00 97.00 173 ASP A N 1
ATOM 1448 C CA . ASP A 1 173 ? -5.901 -2.154 -10.575 1.00 97.00 173 ASP A CA 1
ATOM 1449 C C . ASP A 1 173 ? -4.616 -2.759 -10.014 1.00 97.00 173 ASP A C 1
ATOM 1451 O O . ASP A 1 173 ? -4.460 -2.831 -8.799 1.00 97.00 173 ASP A O 1
ATOM 1455 N N . LEU A 1 174 ? -3.681 -3.141 -10.887 1.00 98.44 174 LEU A N 1
ATOM 1456 C CA . LEU A 1 174 ? -2.386 -3.711 -10.532 1.00 98.44 174 LEU A CA 1
ATOM 1457 C C . LEU A 1 174 ? -1.253 -2.824 -11.065 1.00 98.44 174 LEU A C 1
ATOM 1459 O O . LEU A 1 174 ? -1.141 -2.617 -12.270 1.00 98.44 174 LEU A O 1
ATOM 1463 N N . PHE A 1 175 ? -0.391 -2.346 -10.168 1.00 98.50 175 PHE A N 1
ATOM 1464 C CA . PHE A 1 175 ? 0.825 -1.602 -10.508 1.00 98.50 175 PHE A CA 1
ATOM 1465 C C . PHE A 1 175 ? 2.046 -2.465 -10.214 1.00 98.50 175 PHE A C 1
ATOM 1467 O O . PHE A 1 175 ? 2.245 -2.891 -9.073 1.00 98.50 175 PHE A O 1
ATOM 1474 N N . ILE A 1 176 ? 2.850 -2.724 -11.241 1.00 98.06 176 ILE A N 1
ATOM 1475 C CA . ILE A 1 176 ? 3.966 -3.668 -11.189 1.00 98.06 176 ILE A CA 1
ATOM 1476 C C . ILE A 1 176 ? 5.287 -2.907 -11.221 1.00 98.06 176 ILE A C 1
ATOM 1478 O O . ILE A 1 176 ? 5.519 -2.101 -12.116 1.00 98.06 176 ILE A O 1
ATOM 1482 N N . PHE A 1 177 ? 6.164 -3.205 -10.268 1.00 96.06 177 PHE A N 1
ATOM 1483 C CA . PHE A 1 177 ? 7.501 -2.633 -10.145 1.00 96.06 177 PHE A CA 1
ATOM 1484 C C . PHE A 1 177 ? 8.559 -3.736 -10.189 1.00 96.06 177 PHE A C 1
ATOM 1486 O O . PHE A 1 177 ? 8.387 -4.793 -9.577 1.00 96.06 177 PHE A O 1
ATOM 1493 N N . GLY A 1 178 ? 9.690 -3.469 -10.840 1.00 92.44 178 GLY A N 1
ATOM 1494 C CA . GLY A 1 178 ? 10.897 -4.271 -10.661 1.00 92.44 178 GLY A CA 1
ATOM 1495 C C . GLY A 1 178 ? 11.539 -4.014 -9.292 1.00 92.44 178 GLY A C 1
ATOM 1496 O O . GLY A 1 178 ? 11.626 -2.880 -8.828 1.00 92.44 178 GLY A O 1
ATOM 1497 N N . GLY A 1 179 ? 12.021 -5.072 -8.638 1.00 81.81 179 GLY A N 1
ATOM 1498 C CA . GLY A 1 179 ? 12.825 -5.018 -7.409 1.00 81.81 179 GLY A CA 1
ATOM 1499 C C . GLY A 1 179 ? 14.262 -4.527 -7.635 1.00 81.81 179 GLY A C 1
ATOM 1500 O O . GLY A 1 179 ? 15.024 -4.337 -6.687 1.00 81.81 179 GLY A O 1
ATOM 1501 N N . ILE A 1 180 ? 14.646 -4.317 -8.893 1.00 75.00 180 ILE A N 1
ATOM 1502 C CA . ILE A 1 180 ? 15.856 -3.604 -9.295 1.00 75.00 180 ILE A CA 1
ATOM 1503 C C . ILE A 1 180 ? 15.401 -2.303 -9.932 1.00 75.00 180 ILE A C 1
ATOM 1505 O O . ILE A 1 180 ? 14.508 -2.309 -10.771 1.00 75.00 180 ILE A O 1
ATOM 1509 N N . VAL A 1 181 ? 16.005 -1.198 -9.504 1.00 59.12 181 VAL A N 1
ATOM 1510 C CA . VAL A 1 181 ? 15.744 0.109 -10.093 1.00 59.12 181 VAL A CA 1
ATOM 1511 C C . VAL A 1 181 ? 16.931 0.490 -10.971 1.00 59.12 181 VAL A C 1
ATOM 1513 O O . VAL A 1 181 ? 18.075 0.522 -10.507 1.00 59.12 181 VAL A O 1
ATOM 1516 N N . ASP A 1 182 ? 16.628 0.765 -12.233 1.00 54.69 182 ASP A N 1
ATOM 1517 C CA . ASP A 1 182 ? 17.546 0.919 -13.365 1.00 54.69 182 ASP A CA 1
ATOM 1518 C C . ASP A 1 182 ? 18.315 2.258 -13.341 1.00 54.69 182 ASP A C 1
ATOM 1520 O O . ASP A 1 182 ? 18.168 3.086 -14.240 1.00 54.69 182 ASP A O 1
ATOM 1524 N N . ILE A 1 183 ? 19.112 2.517 -12.295 1.00 48.25 183 ILE A N 1
ATOM 1525 C CA . ILE A 1 183 ? 19.783 3.826 -12.108 1.00 48.25 183 ILE A CA 1
ATOM 1526 C C . ILE A 1 183 ? 21.264 3.786 -12.493 1.00 48.25 183 ILE A C 1
ATOM 1528 O O . ILE A 1 183 ? 21.798 4.760 -13.020 1.00 48.25 183 ILE A O 1
ATOM 1532 N N . ASP A 1 184 ? 21.937 2.657 -12.272 1.00 51.09 184 ASP A N 1
ATOM 1533 C CA . ASP A 1 184 ? 23.302 2.469 -12.759 1.00 51.09 184 ASP A CA 1
ATOM 1534 C C . ASP A 1 184 ? 23.249 1.914 -14.187 1.00 51.09 184 ASP A C 1
ATOM 1536 O O . ASP A 1 184 ? 22.456 1.015 -14.465 1.00 51.09 184 ASP A O 1
ATOM 1540 N N . LEU A 1 185 ? 24.143 2.378 -15.075 1.00 54.16 185 LEU A N 1
ATOM 1541 C CA . LEU A 1 185 ? 24.275 1.931 -16.481 1.00 54.16 185 LEU A CA 1
ATOM 1542 C C . LEU A 1 185 ? 24.230 0.399 -16.668 1.00 54.16 185 LEU A C 1
ATOM 1544 O O . LEU A 1 185 ? 23.913 -0.087 -17.746 1.00 54.16 185 LEU A O 1
ATOM 1548 N N . LYS A 1 186 ? 24.542 -0.365 -15.614 1.00 55.88 186 LYS A N 1
ATOM 1549 C CA . LYS A 1 186 ? 24.525 -1.832 -15.584 1.00 55.88 186 LYS A CA 1
ATOM 1550 C C . LYS A 1 186 ? 23.130 -2.466 -15.617 1.00 55.88 186 LYS A C 1
ATOM 1552 O O . LYS A 1 186 ? 23.051 -3.650 -15.918 1.00 55.88 186 LYS A O 1
ATOM 1557 N N . TRP A 1 187 ? 22.074 -1.726 -15.284 1.00 67.56 187 TRP A N 1
ATOM 1558 C CA . TRP A 1 187 ? 20.717 -2.266 -15.129 1.00 67.56 187 TRP A CA 1
ATOM 1559 C C . TRP A 1 187 ? 19.682 -1.573 -16.011 1.00 67.56 187 TRP A C 1
ATOM 1561 O O . TRP A 1 187 ? 18.498 -1.764 -15.791 1.00 67.56 187 TRP A O 1
ATOM 1571 N N . GLN A 1 188 ? 20.087 -0.782 -17.007 1.00 72.69 188 GLN A N 1
ATOM 1572 C CA . GLN A 1 188 ? 19.123 -0.220 -17.960 1.00 72.69 188 GLN A CA 1
ATOM 1573 C C . GLN A 1 188 ? 18.289 -1.344 -18.593 1.00 72.69 188 GLN A C 1
ATOM 1575 O O . GLN A 1 188 ? 18.845 -2.377 -18.969 1.00 72.69 188 GLN A O 1
ATOM 1580 N N . TYR A 1 189 ? 16.974 -1.134 -18.705 1.00 80.19 189 TYR A N 1
ATOM 1581 C CA . TYR A 1 189 ? 16.010 -2.107 -19.232 1.00 80.19 189 TYR A CA 1
ATOM 1582 C C . TYR A 1 189 ? 15.834 -3.383 -18.394 1.00 80.19 189 TYR A C 1
ATOM 1584 O O . TYR A 1 189 ? 15.289 -4.362 -18.903 1.00 80.19 189 TYR A O 1
ATOM 1592 N N . ALA A 1 190 ? 16.247 -3.425 -17.120 1.00 83.88 190 ALA A N 1
ATOM 1593 C CA . ALA A 1 190 ? 16.040 -4.629 -16.312 1.00 83.88 190 ALA A CA 1
ATOM 1594 C C . ALA A 1 190 ? 14.548 -4.881 -16.066 1.00 83.88 190 ALA A C 1
ATOM 1596 O O . ALA A 1 190 ? 14.114 -6.031 -16.125 1.00 83.88 190 ALA A O 1
ATOM 1597 N N . THR A 1 191 ? 13.757 -3.822 -15.859 1.00 85.62 191 THR A N 1
ATOM 1598 C CA . THR A 1 191 ? 12.291 -3.935 -15.748 1.00 85.62 191 THR A CA 1
ATOM 1599 C C . THR A 1 191 ? 11.678 -4.423 -17.062 1.00 85.62 191 THR A C 1
ATOM 1601 O O . THR A 1 191 ? 10.894 -5.371 -17.056 1.00 85.62 191 THR A O 1
ATOM 1604 N N . HIS A 1 192 ? 12.102 -3.853 -18.192 1.00 86.06 192 HIS A N 1
ATOM 1605 C CA . HIS A 1 192 ? 11.673 -4.291 -19.519 1.00 86.06 192 HIS A CA 1
ATOM 1606 C C . HIS A 1 192 ? 11.986 -5.776 -19.766 1.00 86.06 192 HIS A C 1
ATOM 1608 O O . HIS A 1 192 ? 11.119 -6.557 -20.146 1.00 86.06 192 HIS A O 1
ATOM 1614 N N . TYR A 1 193 ? 13.220 -6.201 -19.477 1.00 86.94 193 TYR A N 1
ATOM 1615 C CA . TYR A 1 193 ? 13.645 -7.595 -19.599 1.00 86.94 193 TYR A CA 1
ATOM 1616 C C . TYR A 1 193 ? 12.857 -8.529 -18.678 1.00 86.94 193 TYR A C 1
ATOM 1618 O O . TYR A 1 193 ? 12.506 -9.638 -19.088 1.00 86.94 193 TYR A O 1
ATOM 1626 N N . LEU A 1 194 ? 12.597 -8.095 -17.441 1.00 89.44 194 LEU A N 1
ATOM 1627 C CA . LEU A 1 194 ? 11.879 -8.880 -16.443 1.00 89.44 194 LEU A CA 1
ATOM 1628 C C . LEU A 1 194 ? 10.455 -9.193 -16.899 1.00 89.44 194 LEU A C 1
ATOM 1630 O O . LEU A 1 194 ? 9.984 -10.291 -16.632 1.00 89.44 194 LEU A O 1
ATOM 1634 N N . PHE A 1 195 ? 9.803 -8.278 -17.614 1.00 92.38 195 PHE A N 1
ATOM 1635 C CA . PHE A 1 195 ? 8.396 -8.410 -17.992 1.00 92.38 195 PHE A CA 1
ATOM 1636 C C . PHE A 1 195 ? 8.144 -8.548 -19.496 1.00 92.38 195 PHE A C 1
ATOM 1638 O O . PHE A 1 195 ? 7.009 -8.412 -19.934 1.00 92.38 195 PHE A O 1
ATOM 1645 N N . LYS A 1 196 ? 9.166 -8.892 -20.287 1.00 90.31 196 LYS A N 1
ATOM 1646 C CA . LYS A 1 196 ? 9.060 -9.098 -21.746 1.00 90.31 196 LYS A CA 1
ATOM 1647 C C . LYS A 1 196 ? 8.026 -10.150 -22.182 1.00 90.31 196 LYS A C 1
ATOM 1649 O O . LYS A 1 196 ? 7.662 -10.211 -23.349 1.00 90.31 196 LYS A O 1
ATOM 1654 N N . ASP A 1 197 ? 7.643 -11.038 -21.269 1.00 91.75 197 ASP A N 1
ATOM 1655 C CA . ASP A 1 197 ? 6.690 -12.135 -21.445 1.00 91.75 197 ASP A CA 1
ATOM 1656 C C . ASP A 1 197 ? 5.288 -11.812 -20.894 1.00 91.75 197 ASP A C 1
ATOM 1658 O O . ASP A 1 197 ? 4.388 -12.649 -20.964 1.00 91.75 197 ASP A O 1
ATOM 1662 N N . ILE A 1 198 ? 5.095 -10.610 -20.341 1.00 94.12 198 ILE A N 1
ATOM 1663 C CA . ILE A 1 198 ? 3.809 -10.129 -19.835 1.00 94.12 198 ILE A CA 1
ATOM 1664 C C . ILE A 1 198 ? 3.263 -9.074 -20.788 1.00 94.12 198 ILE A C 1
ATOM 1666 O O . ILE A 1 198 ? 3.863 -8.019 -20.971 1.00 94.12 198 ILE A O 1
ATOM 1670 N N . ASP A 1 199 ? 2.076 -9.327 -21.333 1.00 94.94 199 ASP A N 1
ATOM 1671 C CA . ASP A 1 199 ? 1.395 -8.393 -22.231 1.00 94.94 199 ASP A CA 1
ATOM 1672 C C . ASP A 1 199 ? 0.636 -7.310 -21.446 1.00 94.94 199 ASP A C 1
ATOM 1674 O O . ASP A 1 199 ? -0.595 -7.272 -21.408 1.00 94.94 199 ASP A O 1
ATOM 1678 N N . PHE A 1 200 ? 1.383 -6.454 -20.745 1.00 97.31 200 PHE A N 1
ATOM 1679 C CA . PHE A 1 200 ? 0.875 -5.247 -20.093 1.00 97.31 200 PHE A CA 1
ATOM 1680 C C . PHE A 1 200 ? 1.615 -4.008 -20.601 1.00 97.31 200 PHE A C 1
ATOM 1682 O O . PHE A 1 200 ? 2.790 -4.085 -20.949 1.00 97.31 200 PHE A O 1
ATOM 1689 N N . PRO A 1 201 ? 0.966 -2.831 -20.609 1.00 96.88 201 PRO A N 1
ATOM 1690 C CA . PRO A 1 201 ? 1.617 -1.607 -21.048 1.00 96.88 201 PRO A CA 1
ATOM 1691 C C . PRO A 1 201 ? 2.764 -1.230 -20.104 1.00 96.88 201 PRO A C 1
ATOM 1693 O O . PRO A 1 201 ? 2.580 -1.148 -18.884 1.00 96.88 201 PRO A O 1
ATOM 1696 N N . HIS A 1 202 ? 3.925 -0.943 -20.692 1.00 96.56 202 HIS A N 1
ATOM 1697 C CA . HIS A 1 202 ? 5.076 -0.366 -20.005 1.00 96.56 202 HIS A CA 1
ATOM 1698 C C . HIS A 1 202 ? 4.927 1.153 -19.984 1.00 96.56 202 HIS A C 1
ATOM 1700 O O . HIS A 1 202 ? 5.001 1.814 -21.023 1.00 96.56 202 HIS A O 1
ATOM 1706 N N . LYS A 1 203 ? 4.704 1.712 -18.794 1.00 96.94 203 LYS A N 1
ATOM 1707 C CA . LYS A 1 203 ? 4.517 3.148 -18.598 1.00 96.94 203 LYS A CA 1
ATOM 1708 C C . LYS A 1 203 ? 5.604 3.740 -17.714 1.00 96.94 203 LYS A C 1
ATOM 1710 O O . LYS A 1 203 ? 5.870 3.236 -16.622 1.00 96.94 203 LYS A O 1
ATOM 1715 N N . ARG A 1 204 ? 6.161 4.869 -18.149 1.00 95.00 204 ARG A N 1
ATOM 1716 C CA . ARG A 1 204 ? 7.111 5.678 -17.377 1.00 95.00 204 ARG A CA 1
ATOM 1717 C C . ARG A 1 204 ? 6.416 6.850 -16.695 1.00 95.00 204 ARG A C 1
ATOM 1719 O O . ARG A 1 204 ? 5.451 7.407 -17.216 1.00 95.00 204 ARG A O 1
ATOM 1726 N N . ILE A 1 205 ? 6.917 7.241 -15.529 1.00 94.50 205 ILE A N 1
ATOM 1727 C CA . ILE A 1 205 ? 6.498 8.472 -14.848 1.00 94.50 205 ILE A CA 1
ATOM 1728 C C . ILE A 1 205 ? 7.437 9.592 -15.291 1.00 94.50 205 ILE A C 1
ATOM 1730 O O . ILE A 1 205 ? 8.648 9.392 -15.335 1.00 94.50 205 ILE A O 1
ATOM 1734 N N . GLU A 1 206 ? 6.887 10.766 -15.588 1.00 93.00 206 GLU A N 1
ATOM 1735 C CA . GLU A 1 206 ? 7.648 11.949 -15.994 1.00 93.00 206 GLU A CA 1
ATOM 1736 C C . GLU A 1 206 ? 7.264 13.169 -15.147 1.00 93.00 206 GLU A C 1
ATOM 1738 O O . GLU A 1 206 ? 6.148 13.272 -14.640 1.00 93.00 206 GLU A O 1
ATOM 1743 N N . ILE A 1 207 ? 8.201 14.111 -15.027 1.00 90.38 207 ILE A N 1
ATOM 1744 C CA . ILE A 1 207 ? 7.949 15.504 -14.634 1.00 90.38 207 ILE A CA 1
ATOM 1745 C C . ILE A 1 207 ? 8.470 16.378 -15.768 1.00 90.38 207 ILE A C 1
ATOM 1747 O O . ILE A 1 207 ? 9.611 16.182 -16.196 1.00 90.38 207 ILE A O 1
ATOM 1751 N N . ASN A 1 208 ? 7.683 17.349 -16.240 1.00 87.62 208 ASN A N 1
ATOM 1752 C CA . ASN A 1 208 ? 8.071 18.216 -17.361 1.00 87.62 208 ASN A CA 1
ATOM 1753 C C . ASN A 1 208 ? 8.622 17.428 -18.575 1.00 87.62 208 ASN A C 1
ATOM 1755 O O . ASN A 1 208 ? 9.657 17.787 -19.137 1.00 87.62 208 ASN A O 1
ATOM 1759 N N . ASN A 1 209 ? 7.959 16.325 -18.946 1.00 88.25 209 ASN A N 1
ATOM 1760 C CA . ASN A 1 209 ? 8.359 15.415 -20.032 1.00 88.25 209 ASN A CA 1
ATOM 1761 C C . ASN A 1 209 ? 9.756 14.779 -19.861 1.00 88.25 209 ASN A C 1
ATOM 1763 O O . ASN A 1 209 ? 10.462 14.512 -20.835 1.00 88.25 209 ASN A O 1
ATOM 1767 N N . SER A 1 210 ? 10.205 14.581 -18.617 1.00 88.44 210 SER A N 1
ATOM 1768 C CA . SER A 1 210 ? 11.498 13.970 -18.312 1.00 88.44 210 SER A CA 1
ATOM 1769 C C . SER A 1 210 ? 11.432 13.024 -17.117 1.00 88.44 210 SER A C 1
ATOM 1771 O O . SER A 1 210 ? 10.832 13.328 -16.08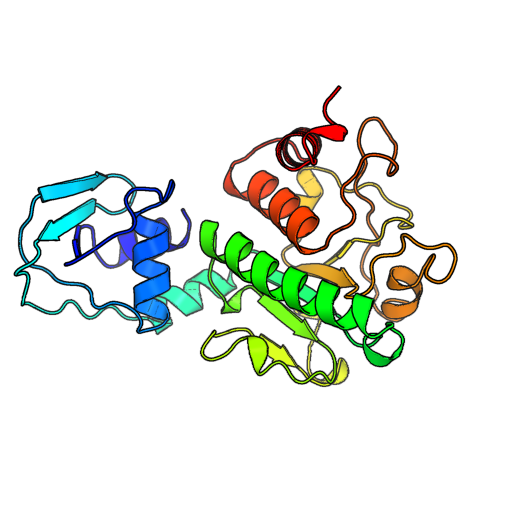6 1.00 88.44 210 SER A O 1
ATOM 1773 N N . ILE A 1 211 ? 12.146 11.901 -17.219 1.00 86.62 211 ILE A N 1
ATOM 1774 C CA . ILE A 1 211 ? 12.337 10.945 -16.118 1.00 86.62 211 ILE A CA 1
ATOM 1775 C C . ILE A 1 211 ? 13.416 11.394 -15.114 1.00 86.62 211 ILE A C 1
ATOM 1777 O O . ILE A 1 211 ? 13.492 10.871 -14.008 1.00 86.62 211 ILE A O 1
ATOM 1781 N N . LYS A 1 212 ? 14.264 12.375 -15.467 1.00 83.06 212 LYS A N 1
ATOM 1782 C CA . LYS A 1 212 ? 15.514 12.692 -14.741 1.00 83.06 212 LYS A CA 1
ATOM 1783 C C . LYS A 1 212 ? 15.315 13.074 -13.270 1.00 83.06 212 LYS A C 1
ATOM 1785 O O . LYS A 1 212 ? 16.179 12.800 -12.444 1.00 83.06 212 LYS A O 1
ATOM 1790 N N . ASN A 1 213 ? 14.205 13.737 -12.957 1.00 83.62 213 ASN A N 1
ATOM 1791 C CA . ASN A 1 213 ? 13.898 14.218 -11.608 1.00 83.62 213 ASN A CA 1
ATOM 1792 C C . ASN A 1 213 ? 12.876 13.335 -10.881 1.00 83.62 213 ASN A C 1
ATOM 1794 O O . ASN A 1 213 ? 12.480 13.646 -9.756 1.00 83.62 213 ASN A O 1
ATOM 1798 N N . VAL A 1 214 ? 12.439 12.246 -11.513 1.00 88.25 214 VAL A N 1
ATOM 1799 C CA . VAL A 1 214 ? 11.498 11.308 -10.914 1.00 88.25 214 VAL A CA 1
ATOM 1800 C C . VAL A 1 214 ? 12.261 10.426 -9.924 1.00 88.25 214 VAL A C 1
ATOM 1802 O O . VAL A 1 214 ? 13.309 9.882 -10.274 1.00 88.25 214 VAL A O 1
ATOM 1805 N N . PRO A 1 215 ? 11.786 10.293 -8.672 1.00 88.69 215 PRO A N 1
ATOM 1806 C CA . PRO A 1 215 ? 12.395 9.392 -7.711 1.00 88.69 215 PRO A CA 1
ATOM 1807 C C . PRO A 1 215 ? 12.435 7.965 -8.238 1.00 88.69 215 PRO A C 1
ATOM 1809 O O . PRO A 1 215 ? 11.477 7.467 -8.812 1.00 88.69 215 PRO A O 1
ATOM 1812 N N . ASP A 1 216 ? 13.537 7.297 -7.967 1.00 86.25 216 ASP A N 1
ATOM 1813 C CA . ASP A 1 216 ? 13.839 5.969 -8.475 1.00 86.25 216 ASP A CA 1
ATOM 1814 C C . ASP A 1 216 ? 13.430 4.873 -7.467 1.00 86.25 216 ASP A C 1
ATOM 1816 O O . ASP A 1 216 ? 12.998 3.781 -7.823 1.00 86.25 216 ASP A O 1
ATOM 1820 N N . ARG A 1 217 ? 13.484 5.177 -6.168 1.00 90.81 217 ARG A N 1
ATOM 1821 C CA . ARG A 1 217 ? 13.151 4.226 -5.104 1.00 90.81 217 ARG A CA 1
ATOM 1822 C C . ARG A 1 217 ? 11.709 3.737 -5.203 1.00 90.81 217 ARG A C 1
ATOM 1824 O O . ARG A 1 217 ? 10.769 4.530 -5.115 1.00 90.81 217 ARG A O 1
ATOM 1831 N N . ILE A 1 218 ? 11.544 2.416 -5.204 1.00 93.88 218 ILE A N 1
ATOM 1832 C CA . ILE A 1 218 ? 10.261 1.709 -5.330 1.00 93.88 218 ILE A CA 1
ATOM 1833 C C . ILE A 1 218 ? 9.258 2.206 -4.291 1.00 93.88 218 ILE A C 1
ATOM 1835 O O . ILE A 1 218 ? 8.117 2.515 -4.612 1.00 93.88 218 ILE A O 1
ATOM 1839 N N . ASN A 1 219 ? 9.691 2.373 -3.039 1.00 95.81 219 ASN A N 1
ATOM 1840 C CA . ASN A 1 219 ? 8.796 2.840 -1.985 1.00 95.81 219 ASN A CA 1
ATOM 1841 C C . ASN A 1 219 ? 8.269 4.261 -2.239 1.00 95.81 219 ASN A C 1
ATOM 1843 O O . ASN A 1 219 ? 7.144 4.564 -1.847 1.00 95.81 219 ASN A O 1
ATOM 1847 N N . ILE A 1 220 ? 9.062 5.130 -2.874 1.00 95.62 220 ILE A N 1
ATOM 1848 C CA . ILE A 1 220 ? 8.650 6.494 -3.221 1.00 95.62 220 ILE A CA 1
ATOM 1849 C C . ILE A 1 220 ? 7.704 6.458 -4.422 1.00 95.62 220 ILE A C 1
ATOM 1851 O O . ILE A 1 220 ? 6.660 7.100 -4.376 1.00 95.62 220 ILE A O 1
ATOM 1855 N N . LEU A 1 221 ? 8.011 5.658 -5.444 1.00 95.94 221 LEU A N 1
ATOM 1856 C CA . LEU A 1 221 ? 7.126 5.452 -6.593 1.00 95.94 221 LEU A CA 1
ATOM 1857 C C . LEU A 1 221 ? 5.752 4.920 -6.165 1.00 95.94 221 LEU A C 1
ATOM 1859 O O . LEU A 1 221 ? 4.729 5.483 -6.540 1.00 95.94 221 LEU A O 1
ATOM 1863 N N . ILE A 1 222 ? 5.711 3.918 -5.284 1.00 97.69 222 ILE A N 1
ATOM 1864 C CA . ILE A 1 222 ? 4.461 3.409 -4.700 1.00 97.69 222 ILE A CA 1
ATOM 1865 C C . ILE A 1 222 ? 3.698 4.530 -3.990 1.00 97.69 222 ILE A C 1
ATOM 1867 O O . ILE A 1 222 ? 2.493 4.674 -4.175 1.00 97.69 222 ILE A O 1
ATOM 1871 N N . LYS A 1 223 ? 4.390 5.357 -3.199 1.00 97.38 223 LYS A N 1
ATOM 1872 C CA . LYS A 1 223 ? 3.767 6.483 -2.495 1.00 97.38 223 LYS A CA 1
ATOM 1873 C C . LYS A 1 223 ? 3.170 7.508 -3.460 1.00 97.38 223 LYS A C 1
ATOM 1875 O O . LYS A 1 223 ? 2.070 7.976 -3.206 1.00 97.38 223 LYS A O 1
ATOM 1880 N N . ILE A 1 224 ? 3.844 7.802 -4.571 1.00 97.12 224 ILE A N 1
ATOM 1881 C CA . ILE A 1 224 ? 3.346 8.693 -5.630 1.00 97.12 224 ILE A CA 1
ATOM 1882 C C . ILE A 1 224 ? 2.022 8.170 -6.202 1.00 97.12 224 ILE A C 1
ATOM 1884 O O . ILE A 1 224 ? 1.055 8.927 -6.279 1.00 97.12 224 ILE A O 1
ATOM 1888 N N . ILE A 1 225 ? 1.958 6.879 -6.547 1.00 97.88 225 ILE A N 1
ATOM 1889 C CA . ILE A 1 225 ? 0.741 6.246 -7.080 1.00 97.88 225 ILE A CA 1
ATOM 1890 C C . ILE A 1 225 ? -0.399 6.304 -6.056 1.00 97.88 225 ILE A C 1
ATOM 1892 O O . ILE A 1 225 ? -1.517 6.703 -6.386 1.00 97.88 225 ILE A O 1
ATOM 1896 N N . LEU A 1 226 ? -0.116 5.938 -4.802 1.00 97.31 226 LEU A N 1
ATOM 1897 C CA . LEU A 1 226 ? -1.117 5.925 -3.735 1.00 97.31 226 LEU A CA 1
ATOM 1898 C C . LEU A 1 226 ? -1.619 7.333 -3.398 1.00 97.31 226 LEU A C 1
ATOM 1900 O O . LEU A 1 226 ? -2.825 7.523 -3.255 1.00 97.31 226 LEU A O 1
ATOM 1904 N N . ASP A 1 227 ? -0.726 8.320 -3.307 1.00 96.62 227 ASP A N 1
ATOM 1905 C CA . ASP A 1 227 ? -1.107 9.710 -3.068 1.00 96.62 227 ASP A CA 1
ATOM 1906 C C . ASP A 1 227 ? -1.991 10.217 -4.204 1.00 96.62 227 ASP A C 1
ATOM 1908 O O . ASP A 1 227 ? -3.065 10.758 -3.942 1.00 96.62 227 ASP A O 1
ATOM 1912 N N . SER A 1 228 ? -1.576 9.999 -5.456 1.00 97.12 228 SER A N 1
ATOM 1913 C CA . SER A 1 228 ? -2.335 10.443 -6.625 1.00 97.12 228 SER A CA 1
ATOM 1914 C C . SER A 1 228 ? -3.759 9.888 -6.618 1.00 97.12 228 SER A C 1
ATOM 1916 O O . SER A 1 228 ? -4.720 10.655 -6.711 1.00 97.12 228 SER A O 1
ATOM 1918 N N . TYR A 1 229 ? -3.915 8.581 -6.387 1.00 97.31 229 TYR A N 1
ATOM 1919 C CA . TYR A 1 229 ? -5.228 7.941 -6.374 1.00 97.31 229 TYR A CA 1
ATOM 1920 C C . TYR A 1 229 ? -6.072 8.310 -5.144 1.00 97.31 229 TYR A C 1
ATOM 1922 O O . TYR A 1 229 ? -7.196 8.793 -5.275 1.00 97.31 229 TYR A O 1
ATOM 1930 N N . TYR A 1 230 ? -5.554 8.095 -3.931 1.00 95.62 230 TYR A N 1
ATOM 1931 C CA . TYR A 1 230 ? -6.360 8.170 -2.707 1.00 95.62 230 TYR A CA 1
ATOM 1932 C C . TYR A 1 230 ? -6.484 9.580 -2.126 1.00 95.62 230 TYR A C 1
ATOM 1934 O O . TYR A 1 230 ? -7.427 9.837 -1.374 1.00 95.62 230 TYR A O 1
ATOM 1942 N N . LEU A 1 231 ? -5.563 10.494 -2.448 1.00 94.62 231 LEU A N 1
ATOM 1943 C CA . LEU A 1 231 ? -5.68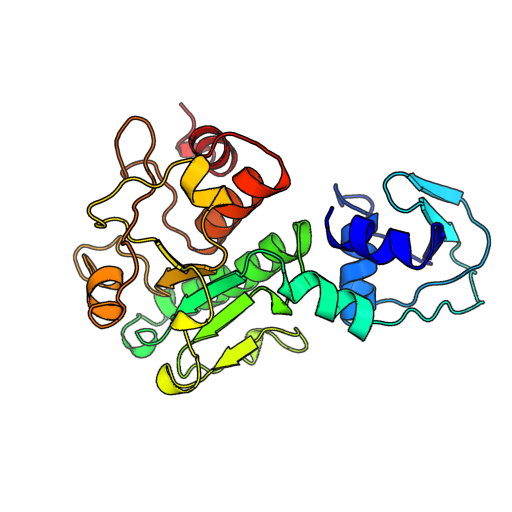4 11.914 -2.097 1.00 94.62 231 LEU A CA 1
ATOM 1944 C C . LEU A 1 231 ? -6.244 12.755 -3.249 1.00 94.62 231 LEU A C 1
ATOM 1946 O O . LEU A 1 231 ? -6.436 13.956 -3.065 1.00 94.62 231 LEU A O 1
ATOM 1950 N N . ASN A 1 232 ? -6.514 12.140 -4.407 1.00 94.88 232 ASN A N 1
ATOM 1951 C CA . ASN A 1 232 ? -6.987 12.811 -5.617 1.00 94.88 232 ASN A CA 1
ATOM 1952 C C . ASN A 1 232 ? -6.102 14.013 -5.995 1.00 94.88 232 ASN A C 1
ATOM 1954 O O . ASN A 1 232 ? -6.593 15.111 -6.269 1.00 94.88 232 ASN A O 1
ATOM 1958 N N . ILE A 1 233 ? -4.783 13.816 -5.945 1.00 95.50 233 ILE A N 1
ATOM 1959 C CA . ILE A 1 233 ? -3.810 14.821 -6.380 1.00 95.50 233 ILE A CA 1
ATOM 1960 C C . ILE A 1 233 ? -3.260 14.445 -7.763 1.00 95.50 233 ILE A C 1
ATOM 1962 O O . ILE A 1 233 ? -3.051 13.258 -8.023 1.00 95.50 233 ILE A O 1
ATOM 1966 N N . PRO A 1 234 ? -2.982 15.425 -8.642 1.00 96.19 234 PRO A N 1
ATOM 1967 C CA . PRO A 1 234 ? -2.368 15.140 -9.935 1.00 96.19 234 PRO A CA 1
ATOM 1968 C C . PRO A 1 234 ? -1.049 14.378 -9.779 1.00 96.19 234 PRO A C 1
ATOM 1970 O O . PRO A 1 234 ? -0.275 14.684 -8.865 1.00 96.19 234 PRO A O 1
ATOM 1973 N N . LEU A 1 235 ? -0.779 13.426 -10.671 1.00 95.69 235 LEU A N 1
ATOM 1974 C CA . LEU A 1 235 ? 0.385 12.545 -10.625 1.00 95.69 235 LEU A CA 1
ATOM 1975 C C . LEU A 1 235 ? 1.679 13.349 -10.518 1.00 95.69 235 LEU A C 1
ATOM 1977 O O . LEU A 1 235 ? 2.461 13.121 -9.602 1.00 95.69 235 LEU A O 1
ATOM 1981 N N . GLU A 1 236 ? 1.866 14.354 -11.371 1.00 93.88 236 GLU A N 1
ATOM 1982 C CA . GLU A 1 236 ? 3.050 15.222 -11.344 1.00 93.88 236 GLU A CA 1
ATOM 1983 C C . GLU A 1 236 ? 3.223 15.924 -9.984 1.00 93.88 236 GLU A C 1
ATOM 1985 O O . GLU A 1 236 ? 4.314 15.933 -9.407 1.00 93.88 236 GLU A O 1
ATOM 1990 N N . LYS A 1 237 ? 2.128 16.420 -9.392 1.00 94.25 237 LYS A N 1
ATOM 1991 C CA . LYS A 1 237 ? 2.141 17.013 -8.045 1.00 94.25 237 LYS A CA 1
ATOM 1992 C C . LYS A 1 237 ? 2.483 15.976 -6.972 1.00 94.25 237 LYS A C 1
ATOM 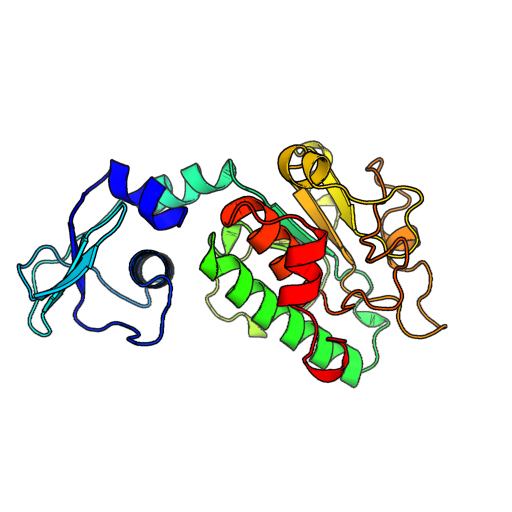1994 O O . LYS A 1 237 ? 3.193 16.300 -6.018 1.00 94.25 237 LYS A O 1
ATOM 1999 N N . ALA A 1 238 ? 2.007 14.739 -7.113 1.00 95.38 238 ALA A N 1
ATOM 2000 C CA . ALA A 1 238 ? 2.378 13.635 -6.233 1.00 95.38 238 ALA A CA 1
ATOM 2001 C C . ALA A 1 238 ? 3.879 13.337 -6.316 1.00 95.38 238 ALA A C 1
ATOM 2003 O O . ALA A 1 238 ? 4.502 13.126 -5.271 1.00 95.38 238 ALA A O 1
ATOM 2004 N N . VAL A 1 239 ? 4.476 13.398 -7.514 1.00 94.12 239 VAL A N 1
ATOM 2005 C CA . VAL A 1 239 ? 5.931 13.279 -7.677 1.00 94.12 239 VAL A CA 1
ATOM 2006 C C . VAL A 1 239 ? 6.636 14.397 -6.911 1.00 94.12 239 VAL A C 1
ATOM 2008 O O . VAL A 1 239 ? 7.426 14.102 -6.017 1.00 94.12 239 VAL A O 1
ATOM 2011 N N . VAL A 1 240 ? 6.288 15.665 -7.157 1.00 92.25 240 VAL A N 1
ATOM 2012 C CA . VAL A 1 240 ? 6.907 16.831 -6.488 1.00 92.25 240 VAL A CA 1
ATOM 2013 C C . VAL A 1 240 ? 6.813 16.746 -4.958 1.00 92.25 240 VAL A C 1
ATOM 2015 O O . VAL A 1 240 ? 7.795 16.984 -4.246 1.00 92.25 240 VAL A O 1
ATOM 2018 N N . ASN A 1 241 ? 5.658 16.337 -4.428 1.00 92.50 241 ASN A N 1
ATOM 2019 C CA . ASN A 1 241 ? 5.445 16.174 -2.988 1.00 92.50 241 ASN A CA 1
ATOM 2020 C C . ASN A 1 241 ? 6.334 15.093 -2.360 1.00 92.50 241 ASN A C 1
ATOM 2022 O O . ASN A 1 241 ? 6.696 15.203 -1.186 1.00 92.50 241 ASN A O 1
ATOM 2026 N N . ASN A 1 242 ? 6.708 14.076 -3.132 1.00 90.62 242 ASN A N 1
ATOM 2027 C CA . ASN A 1 242 ? 7.488 12.930 -2.673 1.00 90.62 242 ASN A CA 1
ATOM 2028 C C . ASN A 1 242 ? 8.965 12.987 -3.097 1.00 90.62 242 ASN A C 1
ATOM 2030 O O . ASN A 1 242 ? 9.771 12.170 -2.645 1.00 90.62 242 ASN A O 1
ATOM 2034 N N . MET A 1 243 ? 9.355 13.987 -3.892 1.00 85.69 243 MET A N 1
ATOM 2035 C CA . MET A 1 243 ? 10.752 14.243 -4.225 1.00 85.69 243 MET A CA 1
ATOM 2036 C C . MET A 1 243 ? 11.566 14.585 -2.968 1.00 85.69 243 MET A C 1
ATOM 2038 O O . MET A 1 243 ? 11.105 15.365 -2.116 1.00 85.69 243 MET A O 1
ATOM 2042 N N . PRO A 1 244 ? 12.805 14.064 -2.849 1.00 74.50 244 PRO A N 1
ATOM 2043 C CA . PRO A 1 244 ? 13.732 14.504 -1.817 1.00 74.50 244 PRO A CA 1
ATOM 2044 C C . PRO A 1 244 ? 13.927 16.020 -1.896 1.00 74.50 244 PRO A C 1
ATOM 2046 O O . PRO A 1 244 ? 14.038 16.575 -2.987 1.00 74.50 244 PRO A O 1
ATOM 2049 N N . LYS A 1 245 ? 14.032 16.692 -0.741 1.00 68.38 245 LYS A N 1
ATOM 2050 C CA . LYS A 1 245 ? 14.125 18.165 -0.655 1.00 68.38 245 LYS A CA 1
ATOM 2051 C C . LYS A 1 245 ? 15.191 18.784 -1.571 1.00 68.38 245 LYS A C 1
ATOM 2053 O O . LYS A 1 245 ? 14.997 19.896 -2.034 1.00 68.38 245 LYS A O 1
ATOM 2058 N N . LYS A 1 246 ? 16.280 18.059 -1.857 1.00 61.72 246 LYS A N 1
ATOM 2059 C CA . LYS A 1 246 ? 17.370 18.499 -2.744 1.00 61.72 246 LYS A CA 1
ATOM 2060 C C . LYS A 1 246 ? 16.931 18.752 -4.198 1.00 61.72 246 LYS A C 1
ATOM 2062 O O . LYS A 1 246 ? 17.619 19.475 -4.901 1.00 61.72 246 LYS A O 1
ATOM 2067 N N . PHE A 1 247 ? 15.827 18.154 -4.643 1.00 58.91 247 PHE A N 1
ATOM 2068 C CA . PHE A 1 247 ? 15.357 18.231 -6.030 1.00 58.91 247 PHE A CA 1
ATOM 2069 C C . PHE A 1 247 ? 14.123 19.130 -6.212 1.00 58.91 247 PHE A C 1
ATOM 2071 O O . PHE A 1 247 ? 13.606 19.225 -7.321 1.00 58.91 247 PHE A O 1
ATOM 2078 N N . ARG A 1 248 ? 13.632 19.773 -5.143 1.00 59.09 248 ARG A N 1
ATOM 2079 C CA . ARG A 1 248 ? 12.540 20.751 -5.227 1.00 59.09 248 ARG A CA 1
ATOM 2080 C C . ARG A 1 248 ? 13.149 22.100 -5.613 1.00 59.09 248 ARG A C 1
ATOM 2082 O O . ARG A 1 248 ? 13.810 22.705 -4.773 1.00 59.09 248 ARG A O 1
ATOM 2089 N N . TYR A 1 249 ? 12.987 22.499 -6.871 1.00 52.00 249 TYR A N 1
ATOM 2090 C CA . TYR A 1 249 ? 13.310 23.846 -7.348 1.00 52.00 249 TYR A CA 1
ATOM 2091 C C . TYR A 1 249 ? 12.083 24.743 -7.229 1.00 52.00 249 TYR A C 1
ATOM 2093 O O . TYR A 1 249 ? 10.970 24.225 -7.478 1.00 52.00 249 TYR A O 1
#

InterPro domains:
  IPR028564 tRNA methyltransferase TRM10-type domain [PS51675] (69-249)
  IPR038459 tRNA methyltransferase TRM10-type domain superfamily [G3DSA:3.40.1280.30] (66-246)

Foldseek 3Di:
DLLLLQVLVVHAEKEFLDFDLPQPCGSLVQSQCVLLVVGWIADDDACFPDDDSHTYGHDNPGDHTDDDPSVSSQVVLVQAAAEEEEAACVVVDDPVLNVLLLVLVVLLQVLCSSFGAQCSYEYEAQDDNCSCPSGPHHYDHHPVVDDPVVWQEEEAAQPFPAADFLVNLVVGRYYYYYSDFQPDPVCHCVSVVVCVVPPHGHHYYDAPNDNPQADRRPSLVSNLSSCCPVVVDTSNVSRLVSGDPVSND

Secondary structure (DSSP, 8-state):
-HHHHHHTTT-SEEEES---TT-S-HHHHHHHHHHTTS--EE-S--EEEEESSSEEEE-TT--SEE---HHHHHHHHTTS-EEEEE-TTGGGS-HHHHHHHHHHHHHHHHHHHTTS-GGGEEEESS--GGGGTT---EEESSGGGS-GGGS-EEEE-TT-SEE--HHHHHH-SEEEEESS---SGGGTTHHHHHTTTS-S-EEE--BTTBSTTS---HHHHHHHHHHHHHTT--HHHHHHHHS-GGG--

Organism: NCBI:txid2586965